Protein AF-A0A1I7WMT6-F1 (afdb_monomer_lite)

Organism: Heterorhabditis bacteriophora (NCBI:txid37862)

Secondary structure (DSSP, 8-state):
----------HHHHHHHHHHHHTHHHHTSTT----HHHHHH------S-EEEEEEETTEEEEEEE---SHHHHTTGGGTGGG-SEEEEEEEGGGGG-GGGGS-SSS-HHHHHHHHHHT-GGGTT-EEEEEEE-HHHHHHHTTT--GGGT-TT--SHHHHHHHHHHHHHHHS-SSEEEEE--GGG-TTHHHHHHHHHHHHHHHHHHHHHT-

Sequence (210 aa):
MFPTEHETSTPIHYRTLIGFVQHTDRILADGFVPNEVDILYSYTPTIGLDEHLVRLGKQLYGIQELPGHHIFRRRWKDFFRYTSVIVFLIDLCELCDGAFYTGHLKNKTTAIFEELVKNEHLKNVGFILFFNKKDAFDEQSRGFDFKQLASNVRSAEEALAFYRTSFTAISPKRSYHHVVSLLDAPNLGNIVTESLNRIFQYNAQIITSV

pLDDT: mean 84.13, std 15.4, range [28.28, 98.25]

Radius of gyration: 19.2 Å; chains: 1; bounding box: 41×46×57 Å

InterPro domains:
  IPR001019 Guanine nucleotide binding protein, alpha subunit [PF00503] (20-192)
  IPR001019 Guanine nucleotide binding protein, alpha subunit [PR00318] (32-54)
  IPR001019 Guanine nucleotide binding protein, alpha subunit [PR00318] (61-78)
  IPR001019 Guanine nucleotide binding protein, alpha subunit [PR00318] (127-136)
  IPR001019 Guanine nucleotide binding protein, alpha subunit [PS51882] (1-210)
  IPR001019 Guanine nucleotide binding protein, alpha subunit [PTHR10218] (20-201)
  IPR027417 P-loop containing nucleoside triphosphate hydrolase [G3DSA:3.40.50.300] (30-209)
  IPR027417 P-loop containing nucleoside triphosphate hydrolase [SSF52540] (41-199)

Structure (mmCIF, N/CA/C/O backbone):
data_AF-A0A1I7WMT6-F1
#
_entry.id   AF-A0A1I7WMT6-F1
#
loop_
_atom_site.group_PDB
_atom_site.id
_atom_site.type_symbol
_atom_site.label_atom_id
_atom_site.label_alt_id
_atom_site.label_comp_id
_atom_site.label_asym_id
_atom_site.label_entity_id
_atom_site.label_seq_id
_atom_site.pdbx_PDB_ins_code
_atom_site.Cartn_x
_atom_site.Cartn_y
_atom_site.Cartn_z
_atom_site.occupancy
_atom_site.B_iso_or_equiv
_atom_site.auth_seq_id
_atom_site.auth_comp_id
_atom_site.auth_asym_id
_atom_site.auth_atom_id
_atom_site.pdbx_PDB_model_num
ATOM 1 N N . MET A 1 1 ? -15.170 4.055 -28.790 1.00 31.55 1 MET A N 1
ATOM 2 C CA . MET A 1 1 ? -13.957 4.890 -28.867 1.00 31.55 1 MET A CA 1
ATOM 3 C C . MET A 1 1 ? -13.465 5.050 -27.441 1.00 31.55 1 MET A C 1
ATOM 5 O O . MET A 1 1 ? -14.084 5.778 -26.678 1.00 31.55 1 MET A O 1
ATOM 9 N N . PHE A 1 2 ? -12.499 4.231 -27.029 1.00 28.28 2 PHE A N 1
ATOM 10 C CA . PHE A 1 2 ? -11.929 4.322 -25.684 1.00 28.28 2 PHE A CA 1
ATOM 11 C C . PHE A 1 2 ? -11.024 5.558 -25.630 1.00 28.28 2 PHE A C 1
ATOM 13 O O . PHE A 1 2 ? -10.301 5.787 -26.603 1.00 28.28 2 PHE A O 1
ATOM 20 N N . PRO A 1 3 ? -11.068 6.376 -24.567 1.00 33.69 3 PRO A N 1
ATOM 21 C CA . PRO A 1 3 ? -10.118 7.459 -24.427 1.00 33.69 3 PRO A CA 1
ATOM 22 C C . PRO A 1 3 ? -8.752 6.850 -24.112 1.00 33.69 3 PRO A C 1
ATOM 24 O O . PRO A 1 3 ? -8.594 6.124 -23.134 1.00 33.69 3 PRO A O 1
ATOM 27 N N . THR A 1 4 ? -7.777 7.133 -24.968 1.00 35.03 4 THR A N 1
ATOM 28 C CA . THR A 1 4 ? -6.357 6.943 -24.686 1.00 35.03 4 THR A CA 1
ATOM 29 C C . THR A 1 4 ? -5.963 7.950 -23.612 1.00 35.03 4 THR A C 1
ATOM 31 O O . THR A 1 4 ? -5.647 9.100 -23.918 1.00 35.03 4 THR A O 1
ATOM 34 N N . GLU A 1 5 ? -6.031 7.545 -22.345 1.00 38.28 5 GLU A N 1
ATOM 35 C CA . GLU A 1 5 ? -5.236 8.210 -21.319 1.00 38.28 5 GLU A CA 1
ATOM 36 C C . GLU A 1 5 ? -3.770 7.971 -21.688 1.00 38.28 5 GLU A C 1
ATOM 38 O O . GLU A 1 5 ? -3.335 6.834 -21.869 1.00 38.28 5 GLU A O 1
ATOM 43 N N . HIS A 1 6 ? -3.021 9.055 -21.880 1.00 34.78 6 HIS A N 1
ATOM 44 C CA . HIS A 1 6 ? -1.569 8.998 -21.937 1.00 34.78 6 HIS A CA 1
ATOM 45 C C . HIS A 1 6 ? -1.073 8.529 -20.564 1.00 34.78 6 HIS A C 1
ATOM 47 O O . HIS A 1 6 ? -0.784 9.344 -19.691 1.00 34.78 6 HIS A O 1
ATOM 53 N N . GLU A 1 7 ? -1.005 7.213 -20.363 1.00 39.03 7 GLU A N 1
ATOM 54 C CA . GLU A 1 7 ? -0.194 6.611 -19.315 1.00 39.03 7 GLU A CA 1
ATOM 55 C C . GLU A 1 7 ? 1.259 6.952 -19.644 1.00 39.03 7 GLU A C 1
ATOM 57 O O . GLU A 1 7 ? 1.928 6.291 -20.435 1.00 39.03 7 GLU A O 1
ATOM 62 N N . THR A 1 8 ? 1.745 8.054 -19.078 1.00 36.81 8 THR A N 1
ATOM 63 C CA . THR A 1 8 ? 3.178 8.280 -18.931 1.00 36.81 8 THR A CA 1
ATOM 64 C C . THR A 1 8 ? 3.746 7.032 -18.271 1.00 36.81 8 THR A C 1
ATOM 66 O O . THR A 1 8 ? 3.349 6.712 -17.150 1.00 36.81 8 THR A O 1
ATOM 69 N N . SER A 1 9 ? 4.597 6.305 -18.999 1.00 37.88 9 SER A N 1
ATOM 70 C CA . SER A 1 9 ? 5.206 5.046 -18.582 1.00 37.88 9 SER A CA 1
ATOM 71 C C . SER A 1 9 ? 5.742 5.154 -17.159 1.00 37.88 9 SER A C 1
ATOM 73 O O . SER A 1 9 ? 6.825 5.688 -16.926 1.00 37.88 9 SER A O 1
ATOM 75 N N . THR A 1 10 ? 4.970 4.658 -16.196 1.00 42.75 10 THR A N 1
ATOM 76 C CA . THR A 1 10 ? 5.424 4.562 -14.815 1.00 42.75 10 THR A CA 1
ATOM 77 C C . THR A 1 10 ? 6.573 3.548 -14.762 1.00 42.75 10 THR A C 1
ATOM 79 O O . THR A 1 10 ? 6.533 2.541 -15.478 1.00 42.75 10 THR A O 1
ATOM 82 N N . PRO A 1 11 ? 7.595 3.743 -13.910 1.00 44.91 11 PRO A N 1
ATOM 83 C CA . PRO A 1 11 ? 8.766 2.854 -13.812 1.00 44.91 11 PRO A CA 1
ATOM 84 C C . PRO A 1 11 ? 8.445 1.358 -13.588 1.00 44.91 11 PRO A C 1
ATOM 86 O O . PRO A 1 11 ? 9.269 0.478 -13.826 1.00 44.91 11 PRO A O 1
ATOM 89 N N . ILE A 1 12 ? 7.220 1.052 -13.160 1.00 48.22 12 ILE A N 1
ATOM 90 C CA . ILE A 1 12 ? 6.681 -0.291 -12.906 1.00 48.22 12 ILE A CA 1
ATOM 91 C C . ILE A 1 12 ? 6.461 -1.071 -14.209 1.00 48.22 12 ILE A C 1
ATOM 93 O O . ILE A 1 12 ? 6.708 -2.279 -14.247 1.00 48.22 12 ILE A O 1
ATOM 97 N N . HIS A 1 13 ? 6.062 -0.385 -15.286 1.00 56.81 13 HIS A N 1
ATOM 98 C CA . HIS A 1 13 ? 6.005 -0.996 -16.612 1.00 56.81 13 HIS A CA 1
ATOM 99 C C . HIS A 1 13 ? 7.402 -1.416 -17.070 1.00 56.81 13 HIS A C 1
ATOM 101 O O . HIS A 1 13 ? 7.534 -2.444 -17.717 1.00 56.81 13 HIS A O 1
ATOM 107 N N . TYR A 1 14 ? 8.456 -0.692 -16.682 1.00 57.03 14 TYR A N 1
ATOM 108 C CA . TYR A 1 14 ? 9.812 -0.962 -17.154 1.00 57.03 14 TYR A CA 1
ATOM 109 C C . TYR A 1 14 ? 10.413 -2.257 -16.587 1.00 57.03 14 TYR A C 1
ATOM 111 O O . TYR A 1 14 ? 10.949 -3.051 -17.350 1.00 57.03 14 TYR A O 1
ATOM 119 N N . ARG A 1 15 ? 10.292 -2.530 -15.280 1.00 63.53 15 ARG A N 1
ATOM 120 C CA . ARG A 1 15 ? 10.807 -3.784 -14.682 1.00 63.53 15 ARG A CA 1
ATOM 121 C C . ARG A 1 15 ? 10.039 -5.019 -15.151 1.00 63.53 15 ARG A C 1
ATOM 123 O O . ARG A 1 15 ? 10.654 -6.028 -15.475 1.00 63.53 15 ARG A O 1
ATOM 130 N N . THR A 1 16 ? 8.717 -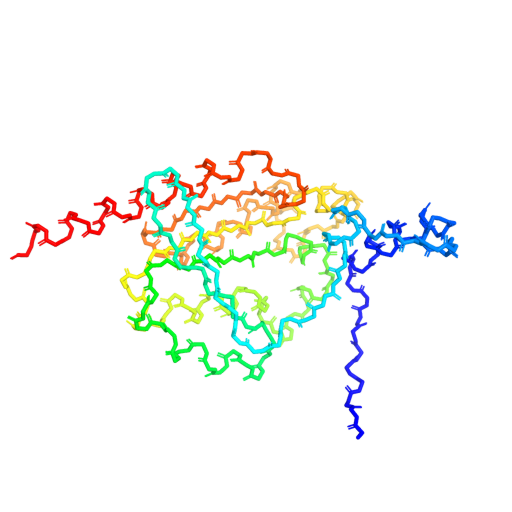4.909 -15.248 1.00 67.44 16 THR A N 1
ATOM 131 C CA . THR A 1 16 ? 7.855 -5.951 -15.823 1.00 67.44 16 THR A CA 1
ATOM 132 C C . THR A 1 16 ? 8.221 -6.219 -17.283 1.00 67.44 16 THR A C 1
ATOM 134 O O . THR A 1 16 ? 8.420 -7.363 -17.682 1.00 67.44 16 THR A O 1
ATOM 137 N N . LEU A 1 17 ? 8.394 -5.151 -18.069 1.00 70.81 17 LEU A N 1
ATOM 138 C CA . LEU A 1 17 ? 8.813 -5.232 -19.465 1.00 70.81 17 LEU A CA 1
ATOM 139 C C . LEU A 1 17 ? 10.203 -5.860 -19.598 1.00 70.81 17 LEU A C 1
ATOM 141 O O . LEU A 1 17 ? 10.365 -6.752 -20.419 1.00 70.81 17 LEU A O 1
ATOM 145 N N . ILE A 1 18 ? 11.187 -5.457 -18.786 1.00 72.19 18 ILE A N 1
ATOM 146 C CA . ILE A 1 18 ? 12.517 -6.085 -18.773 1.00 72.19 18 ILE A CA 1
ATOM 147 C C . ILE A 1 18 ? 12.399 -7.570 -18.440 1.00 72.19 18 ILE A C 1
ATOM 149 O O . ILE A 1 18 ? 13.007 -8.383 -19.132 1.00 72.19 18 ILE A O 1
ATOM 153 N N . GLY A 1 19 ? 11.614 -7.921 -17.417 1.00 72.25 19 GLY A N 1
ATOM 154 C CA . GLY A 1 19 ? 11.381 -9.307 -17.022 1.00 72.25 19 GLY A CA 1
ATOM 155 C C . GLY A 1 19 ? 10.865 -10.141 -18.191 1.00 72.25 19 GLY A C 1
ATOM 156 O O . GLY A 1 19 ? 11.449 -11.175 -18.506 1.00 72.25 19 GLY A O 1
ATOM 157 N N . PHE A 1 20 ? 9.849 -9.662 -18.909 1.00 81.56 20 PHE A N 1
ATOM 158 C CA . PHE A 1 20 ? 9.344 -10.357 -20.093 1.00 81.56 20 PHE A CA 1
ATOM 159 C C . PHE A 1 20 ? 10.352 -10.373 -21.251 1.00 81.56 20 PHE A C 1
ATOM 161 O O . PHE A 1 20 ? 10.571 -11.427 -21.844 1.00 81.56 20 PHE A O 1
ATOM 168 N N . VAL A 1 21 ? 11.029 -9.255 -21.534 1.00 83.69 21 VAL A N 1
ATOM 169 C CA . VAL A 1 21 ? 12.022 -9.154 -22.619 1.00 83.69 21 VAL A CA 1
ATOM 170 C C . VAL A 1 21 ? 13.187 -10.125 -22.405 1.00 83.69 21 VAL A C 1
ATOM 172 O O . VAL A 1 21 ? 13.604 -10.797 -23.347 1.00 83.69 21 VAL A O 1
ATOM 175 N N . GLN A 1 22 ? 13.680 -10.266 -21.173 1.00 85.19 22 GLN A N 1
ATOM 176 C CA . GLN A 1 22 ? 14.761 -11.199 -20.834 1.00 85.19 22 GLN A CA 1
ATOM 177 C C . GLN A 1 22 ? 14.371 -12.673 -21.005 1.00 85.19 22 GLN A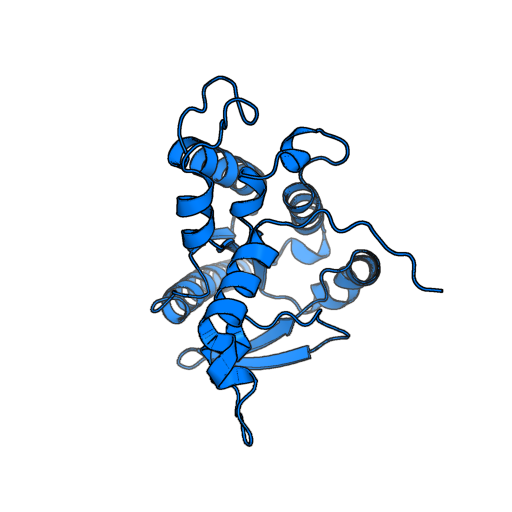 C 1
ATOM 179 O O . GLN A 1 22 ? 15.248 -13.514 -21.176 1.00 85.19 22 GLN A O 1
ATOM 184 N N . HIS A 1 23 ? 13.074 -12.989 -20.984 1.00 86.12 23 HIS A N 1
ATOM 185 C CA . HIS A 1 23 ? 12.559 -14.355 -21.096 1.00 86.12 23 HIS A CA 1
ATOM 186 C C . HIS A 1 23 ? 11.776 -14.582 -22.398 1.00 86.12 23 HIS A C 1
ATOM 188 O O . HIS A 1 23 ? 11.019 -15.550 -22.492 1.00 86.12 23 HIS A O 1
ATOM 194 N N . THR A 1 24 ? 11.973 -13.718 -23.404 1.00 88.94 24 THR A N 1
ATOM 195 C CA . THR A 1 24 ? 11.240 -13.739 -24.682 1.00 88.94 24 THR A CA 1
ATOM 196 C C . THR A 1 24 ? 11.292 -15.110 -25.352 1.00 88.94 24 THR A C 1
ATOM 198 O O . THR A 1 24 ? 10.248 -15.636 -25.727 1.00 88.94 24 THR A O 1
ATOM 201 N N . ASP A 1 25 ? 12.469 -15.735 -25.429 1.00 91.44 25 ASP A N 1
ATOM 202 C CA . ASP A 1 25 ? 12.635 -17.041 -26.084 1.00 91.44 25 ASP A CA 1
ATOM 203 C C . ASP A 1 25 ? 11.777 -18.134 -25.438 1.00 91.44 25 ASP A C 1
ATOM 205 O O . ASP A 1 25 ? 11.201 -18.971 -26.127 1.00 91.44 25 ASP A O 1
ATOM 209 N N . ARG A 1 26 ? 11.645 -18.106 -24.105 1.00 93.75 26 ARG A N 1
ATOM 210 C CA . ARG A 1 26 ? 10.791 -19.047 -23.373 1.00 93.75 26 ARG A CA 1
ATOM 211 C C . ARG A 1 26 ? 9.312 -18.748 -23.607 1.00 93.75 26 ARG A C 1
ATOM 213 O O . ARG A 1 26 ? 8.541 -19.681 -23.782 1.00 93.75 26 ARG A O 1
ATOM 220 N N . ILE A 1 27 ? 8.925 -17.472 -23.591 1.00 90.25 27 ILE A N 1
ATOM 221 C CA . ILE A 1 27 ? 7.529 -17.027 -23.740 1.00 90.25 27 ILE A CA 1
ATOM 222 C C . ILE A 1 27 ? 6.999 -17.297 -25.155 1.00 90.25 27 ILE A C 1
ATOM 224 O O . ILE A 1 27 ? 5.823 -17.606 -25.317 1.00 90.25 27 ILE A O 1
ATOM 228 N N . LEU A 1 28 ? 7.860 -17.198 -26.172 1.00 93.62 28 LEU A N 1
ATOM 229 C CA . LEU A 1 28 ? 7.509 -17.444 -27.574 1.00 93.62 28 LEU A CA 1
ATOM 230 C C . LEU A 1 28 ? 7.621 -18.917 -27.995 1.00 93.62 28 LEU A C 1
ATOM 232 O O . LEU A 1 28 ? 7.285 -19.240 -29.133 1.00 93.62 28 LEU A O 1
ATOM 236 N N . ALA A 1 29 ? 8.107 -19.804 -27.124 1.00 95.06 29 ALA A N 1
ATOM 237 C CA . ALA A 1 29 ? 8.262 -21.216 -27.449 1.00 95.06 29 ALA A CA 1
ATOM 238 C C . ALA A 1 29 ? 6.904 -21.919 -27.620 1.00 95.06 29 ALA A C 1
ATOM 240 O O . ALA A 1 29 ? 5.961 -21.693 -26.854 1.00 95.06 29 ALA A O 1
ATOM 241 N N . ASP A 1 30 ? 6.827 -22.839 -28.585 1.00 95.75 30 ASP A N 1
ATOM 242 C CA . ASP A 1 30 ? 5.662 -23.708 -28.751 1.00 95.75 30 ASP A CA 1
ATOM 243 C C . ASP A 1 30 ? 5.409 -24.511 -27.466 1.00 95.75 30 ASP A C 1
ATOM 245 O O . ASP A 1 30 ? 6.302 -25.169 -26.929 1.00 95.75 30 ASP A O 1
ATOM 249 N N . GLY A 1 31 ? 4.171 -24.463 -26.968 1.00 94.06 31 GLY A N 1
ATOM 250 C CA . GLY A 1 31 ? 3.786 -25.146 -25.729 1.00 94.06 31 GLY A CA 1
ATOM 251 C C . GLY A 1 31 ? 4.174 -24.412 -24.441 1.00 94.06 31 GLY A C 1
ATOM 252 O O . GLY A 1 31 ? 4.184 -25.037 -23.381 1.00 94.06 31 GLY A O 1
ATOM 253 N N . PHE A 1 32 ? 4.482 -23.112 -24.505 1.00 93.00 32 PHE A N 1
ATOM 254 C CA . PHE A 1 32 ? 4.727 -22.283 -23.326 1.00 93.00 32 PHE A CA 1
ATOM 255 C C . PHE A 1 32 ? 3.610 -22.391 -22.273 1.00 93.00 32 PHE A C 1
ATOM 257 O O . PHE A 1 32 ? 2.424 -22.236 -22.570 1.00 93.00 32 PHE A O 1
ATOM 264 N N . VAL A 1 33 ? 4.016 -22.594 -21.016 1.00 93.75 33 VAL A N 1
ATOM 265 C CA . VAL A 1 33 ? 3.151 -22.540 -19.833 1.00 93.75 33 VAL A CA 1
ATOM 266 C C . VAL A 1 33 ? 3.739 -21.510 -18.857 1.00 93.75 33 VAL A C 1
ATOM 268 O O . VAL A 1 33 ? 4.908 -21.659 -18.479 1.00 93.75 33 VAL A O 1
ATOM 271 N N . PRO A 1 34 ? 2.972 -20.481 -18.442 1.00 91.31 34 PRO A N 1
ATOM 272 C CA . PRO A 1 34 ? 3.435 -19.493 -17.470 1.00 91.31 34 PRO A CA 1
ATOM 273 C C . PRO A 1 34 ? 3.824 -20.141 -16.140 1.00 91.31 34 PRO A C 1
ATOM 275 O O . PRO A 1 34 ? 3.111 -21.008 -15.630 1.00 91.31 34 PRO A O 1
ATOM 278 N N . ASN A 1 35 ? 4.939 -19.699 -15.561 1.00 88.75 35 ASN A N 1
ATOM 279 C CA . ASN A 1 35 ? 5.308 -20.050 -14.191 1.00 88.75 35 ASN A CA 1
ATOM 280 C C . ASN A 1 35 ? 4.771 -19.003 -13.193 1.00 88.75 35 ASN A C 1
ATOM 282 O O . ASN A 1 35 ? 4.185 -17.993 -13.581 1.00 88.75 35 ASN A O 1
ATOM 286 N N . GLU A 1 36 ? 4.977 -19.225 -11.892 1.00 84.69 36 GLU A N 1
ATOM 287 C CA . GLU A 1 36 ? 4.516 -18.294 -10.849 1.00 84.69 36 GLU A CA 1
ATOM 288 C C . GLU A 1 36 ? 5.088 -16.881 -11.020 1.00 84.69 36 GLU A C 1
ATOM 290 O O . GLU A 1 36 ? 4.381 -15.898 -10.822 1.00 84.69 36 GLU A O 1
ATOM 295 N N . VAL A 1 37 ? 6.347 -16.771 -11.443 1.00 81.25 37 VAL A N 1
ATOM 296 C CA . VAL A 1 37 ? 7.023 -15.487 -11.664 1.00 81.25 37 VAL A CA 1
ATOM 297 C C . VAL A 1 37 ? 6.374 -14.718 -12.821 1.00 81.25 37 VAL A C 1
ATOM 299 O O . VAL A 1 37 ? 6.147 -13.518 -12.701 1.00 81.25 37 VAL A O 1
ATOM 302 N N . ASP A 1 38 ? 5.999 -15.402 -13.904 1.00 85.44 38 ASP A N 1
ATOM 303 C CA . ASP A 1 38 ? 5.270 -14.803 -15.029 1.00 85.44 38 ASP A CA 1
ATOM 304 C C . ASP A 1 38 ? 3.913 -14.260 -14.596 1.00 85.44 38 ASP A C 1
ATOM 306 O O . ASP A 1 38 ? 3.530 -13.159 -14.988 1.00 85.44 38 ASP A O 1
ATOM 310 N N . ILE A 1 39 ? 3.198 -15.024 -13.767 1.00 84.94 39 ILE A N 1
ATOM 311 C CA . ILE A 1 39 ? 1.899 -14.621 -13.225 1.00 84.94 39 ILE A CA 1
ATOM 312 C C . ILE A 1 39 ? 2.072 -13.386 -12.335 1.00 84.94 39 ILE A C 1
ATOM 314 O O . ILE A 1 39 ? 1.330 -12.419 -12.493 1.00 84.94 39 ILE A O 1
ATOM 318 N N . LEU A 1 40 ? 3.076 -13.380 -11.454 1.00 80.38 40 LEU A N 1
ATOM 319 C CA . LEU A 1 40 ? 3.363 -12.261 -10.552 1.00 80.38 40 LEU A CA 1
ATOM 320 C C . LEU A 1 40 ? 3.788 -10.980 -11.285 1.00 80.38 40 LEU A C 1
ATOM 322 O O . LEU A 1 40 ? 3.483 -9.884 -10.814 1.00 80.38 40 LEU A O 1
ATOM 326 N N . TYR A 1 41 ? 4.482 -11.099 -12.421 1.00 77.94 41 TYR A N 1
ATOM 327 C CA . TYR A 1 41 ? 4.823 -9.955 -13.270 1.00 77.94 41 TYR A CA 1
ATOM 328 C C . TYR A 1 41 ? 3.696 -9.555 -14.224 1.00 77.94 41 TYR A C 1
ATOM 330 O O . TYR A 1 41 ? 3.684 -8.426 -14.712 1.00 77.94 41 TYR A O 1
ATOM 338 N N . SER A 1 42 ? 2.734 -10.435 -14.501 1.00 80.19 42 SER A N 1
ATOM 339 C CA . SER A 1 42 ? 1.599 -10.086 -15.348 1.00 80.19 42 SER A CA 1
ATOM 340 C C . SER A 1 42 ? 0.714 -9.037 -14.667 1.00 80.19 42 SER A C 1
ATOM 342 O O . SER A 1 42 ? 0.376 -9.139 -13.489 1.00 80.19 42 SER A O 1
ATOM 344 N N . TYR A 1 43 ? 0.324 -8.007 -15.418 1.00 78.88 43 TYR A N 1
ATOM 345 C CA . TYR A 1 43 ? -0.634 -7.012 -14.951 1.00 78.88 43 TYR A CA 1
ATOM 346 C C . TYR A 1 43 ? -1.953 -7.194 -15.689 1.00 78.88 43 TYR A C 1
ATOM 348 O O . TYR A 1 43 ? -2.024 -7.034 -16.905 1.00 78.88 43 TYR A O 1
ATOM 356 N N . THR A 1 44 ? -3.007 -7.494 -14.936 1.00 79.31 44 THR A N 1
ATOM 357 C CA . THR A 1 44 ? -4.385 -7.416 -15.418 1.00 79.31 44 THR A CA 1
ATOM 358 C C . THR A 1 44 ? -5.162 -6.532 -14.449 1.00 79.31 44 THR A C 1
ATOM 360 O O . THR A 1 44 ? -5.190 -6.841 -13.258 1.00 79.31 44 THR A O 1
ATOM 363 N N . PRO A 1 45 ? -5.780 -5.426 -14.905 1.00 77.62 45 PRO A N 1
ATOM 364 C CA . PRO A 1 45 ? -6.635 -4.627 -14.042 1.00 77.62 45 PRO A CA 1
ATOM 365 C C . PRO A 1 45 ? -7.771 -5.478 -13.471 1.00 77.62 45 PRO A C 1
ATOM 367 O O . PRO A 1 45 ? -8.493 -6.134 -14.221 1.00 77.62 45 PRO A O 1
ATOM 370 N N . THR A 1 46 ? -7.969 -5.421 -12.157 1.00 79.06 46 THR A N 1
ATOM 371 C CA . THR A 1 46 ? -9.092 -6.085 -11.490 1.00 79.06 46 THR A CA 1
ATOM 372 C C . THR A 1 46 ? -10.410 -5.510 -12.006 1.00 79.06 46 THR A C 1
ATOM 374 O O . THR A 1 46 ? -10.654 -4.301 -11.923 1.00 79.06 46 THR A O 1
ATOM 377 N N . ILE A 1 47 ? -11.269 -6.373 -12.549 1.00 77.00 47 ILE A N 1
ATOM 378 C CA . ILE A 1 47 ? -12.606 -6.023 -13.034 1.00 77.00 47 ILE A CA 1
ATOM 379 C C . ILE A 1 47 ? -13.624 -6.790 -12.196 1.00 77.00 47 ILE A C 1
ATOM 381 O O . ILE A 1 47 ? -13.617 -8.015 -12.168 1.00 77.00 47 ILE A O 1
ATOM 385 N N . GLY A 1 48 ? -14.543 -6.065 -11.559 1.00 71.81 48 GLY A N 1
ATOM 386 C CA . GLY A 1 48 ? -15.567 -6.666 -10.705 1.00 71.81 48 GLY A CA 1
ATOM 387 C C . GLY A 1 48 ? -15.134 -6.788 -9.246 1.00 71.81 48 GLY A C 1
ATOM 388 O O . GLY A 1 48 ? -14.260 -6.061 -8.786 1.00 71.81 48 GLY A O 1
ATOM 389 N N . LEU A 1 49 ? -15.829 -7.645 -8.505 1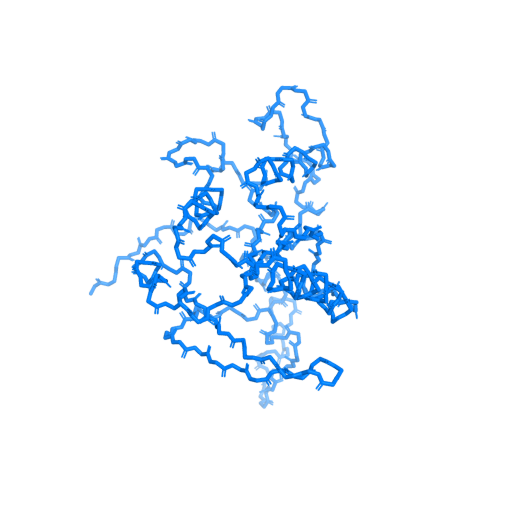.00 73.88 49 LEU A N 1
ATOM 390 C CA . LEU A 1 49 ? -15.519 -7.961 -7.115 1.00 73.88 49 LEU A CA 1
ATOM 391 C C . LEU A 1 49 ? -15.082 -9.413 -7.090 1.00 73.88 49 LEU A C 1
ATOM 393 O O . LEU A 1 49 ? -15.831 -10.260 -7.579 1.00 73.88 49 LEU A O 1
ATOM 397 N N . ASP A 1 50 ? -13.913 -9.671 -6.523 1.00 79.50 50 ASP A N 1
ATOM 398 C CA . ASP A 1 50 ? -13.447 -11.027 -6.267 1.00 79.50 50 ASP A CA 1
ATOM 399 C C . ASP A 1 50 ? -13.304 -11.234 -4.758 1.00 79.50 50 ASP A C 1
ATOM 401 O O . ASP A 1 50 ? -12.902 -10.319 -4.024 1.00 79.50 50 ASP A O 1
ATOM 405 N N . GLU A 1 51 ? -13.700 -12.417 -4.294 1.00 86.62 51 GLU A N 1
ATOM 406 C CA . GLU A 1 51 ? -13.623 -12.811 -2.892 1.00 86.62 51 GLU A CA 1
ATOM 407 C C . GLU A 1 51 ? -12.879 -14.138 -2.770 1.00 86.62 51 GLU A C 1
ATOM 409 O O . GLU A 1 51 ? -13.226 -15.147 -3.386 1.00 86.62 51 GLU A O 1
ATOM 414 N N . HIS A 1 52 ? -11.874 -14.150 -1.902 1.00 90.19 52 HIS A N 1
ATOM 415 C CA . HIS A 1 52 ? -11.074 -15.326 -1.612 1.00 90.19 52 HIS A CA 1
ATOM 416 C C . HIS A 1 52 ? -11.138 -15.667 -0.131 1.00 90.19 52 HIS A C 1
ATOM 418 O O . HIS A 1 52 ? -11.004 -14.804 0.736 1.00 90.19 52 HIS A O 1
ATOM 424 N N . LEU A 1 53 ? -11.272 -16.955 0.174 1.00 91.75 53 LEU A N 1
ATOM 425 C CA . LEU A 1 53 ? -11.154 -17.454 1.538 1.00 91.75 53 LEU A CA 1
ATOM 426 C C . LEU A 1 53 ? -9.720 -17.910 1.790 1.00 91.75 53 LEU A C 1
ATOM 428 O O . LEU A 1 53 ? -9.244 -18.865 1.180 1.00 91.75 53 LEU A O 1
ATOM 432 N N . VAL A 1 54 ? -9.043 -17.254 2.729 1.00 89.06 54 VAL A N 1
ATOM 433 C CA . VAL A 1 54 ? -7.667 -17.577 3.114 1.00 89.06 54 VAL A CA 1
ATOM 434 C C . VAL A 1 54 ? -7.627 -18.028 4.564 1.00 89.06 54 VAL A C 1
ATOM 436 O O . VAL A 1 54 ? -8.174 -17.389 5.464 1.00 89.06 54 VAL A O 1
ATOM 439 N N . ARG A 1 55 ? -6.959 -19.156 4.810 1.00 86.75 55 ARG A N 1
ATOM 440 C CA . ARG A 1 55 ? -6.726 -19.679 6.156 1.00 86.75 55 ARG A CA 1
ATOM 441 C C . ARG A 1 55 ? -5.349 -19.244 6.644 1.00 86.75 55 ARG A C 1
ATOM 443 O O . ARG A 1 55 ? -4.347 -19.643 6.061 1.00 86.75 55 ARG A O 1
ATOM 450 N N . LEU A 1 56 ? -5.300 -18.490 7.743 1.00 84.06 56 LEU A N 1
ATOM 451 C CA . LEU A 1 56 ? -4.054 -18.159 8.440 1.00 84.06 56 LEU A CA 1
ATOM 452 C C . LEU A 1 56 ? -4.092 -18.802 9.831 1.00 84.06 56 LEU A C 1
ATOM 454 O O . LEU A 1 56 ? -4.870 -18.416 10.708 1.00 84.06 56 LEU A O 1
ATOM 458 N N . GLY A 1 57 ? -3.293 -19.855 10.015 1.00 82.19 57 GLY A N 1
ATOM 459 C CA . GLY A 1 57 ? -3.349 -20.694 11.211 1.00 82.19 57 GLY A CA 1
ATOM 460 C C . GLY A 1 57 ? -4.725 -21.350 11.384 1.00 82.19 57 GLY A C 1
ATOM 461 O O . GLY A 1 57 ? -5.194 -22.085 10.515 1.00 82.19 57 GLY A O 1
ATOM 462 N N . LYS A 1 58 ? -5.384 -21.098 12.522 1.00 83.25 58 LYS A N 1
ATOM 463 C CA . LYS A 1 58 ? -6.722 -21.647 12.823 1.00 83.25 58 LYS A CA 1
ATOM 464 C C . LYS A 1 58 ? -7.871 -20.773 12.312 1.00 83.25 58 LYS A C 1
ATOM 466 O O . LYS A 1 58 ? -9.001 -21.252 12.257 1.00 83.25 58 LYS A O 1
ATOM 471 N N . GLN A 1 59 ? -7.592 -19.529 11.928 1.00 84.31 59 GLN A N 1
ATOM 472 C CA . GLN A 1 59 ? -8.609 -18.554 11.558 1.00 84.31 59 GLN A CA 1
ATOM 473 C C . GLN A 1 59 ? -8.830 -18.537 10.039 1.00 84.31 59 GLN A C 1
ATOM 475 O O . GLN A 1 59 ? -7.893 -18.719 9.259 1.00 84.31 59 GLN A O 1
ATOM 480 N N . LEU A 1 60 ? -10.084 -18.343 9.626 1.00 89.44 60 LEU A N 1
ATOM 481 C CA . LEU A 1 60 ? -10.480 -18.169 8.229 1.00 89.44 60 LEU A CA 1
ATOM 482 C C . LEU A 1 60 ? -10.811 -16.694 7.981 1.00 89.44 60 LEU A C 1
ATOM 484 O O . LEU A 1 60 ? -11.542 -16.093 8.770 1.00 89.44 60 LEU A O 1
ATOM 488 N N . TYR A 1 61 ? -10.281 -16.139 6.896 1.00 89.75 61 TYR A N 1
ATOM 489 C CA . TYR A 1 61 ? -10.461 -14.750 6.490 1.00 89.75 61 TYR A CA 1
ATOM 490 C C . TYR A 1 61 ? -11.071 -14.692 5.092 1.00 89.75 61 TYR A C 1
ATOM 492 O O . TYR A 1 61 ? -10.581 -15.364 4.188 1.00 89.75 61 TYR A O 1
ATOM 500 N N . GLY A 1 62 ? -12.114 -13.880 4.923 1.00 92.19 62 GLY A N 1
ATOM 501 C CA . GLY A 1 62 ? -12.574 -13.441 3.607 1.00 92.19 62 GLY A CA 1
ATOM 502 C C . GLY A 1 62 ? -11.761 -12.229 3.171 1.00 92.19 62 GLY A C 1
ATOM 503 O O . GLY A 1 62 ? -11.718 -11.223 3.881 1.00 92.19 62 GLY A O 1
ATOM 504 N N . ILE A 1 63 ? -11.071 -12.351 2.043 1.00 91.88 63 ILE A N 1
ATOM 505 C CA . ILE A 1 63 ? -10.337 -11.271 1.394 1.00 91.88 63 ILE A CA 1
ATOM 506 C C . ILE A 1 63 ? -11.171 -10.822 0.211 1.00 91.88 63 ILE A C 1
ATOM 508 O O . ILE A 1 63 ? -11.435 -11.614 -0.686 1.00 91.88 63 ILE A O 1
ATOM 512 N N . GLN A 1 64 ? -11.551 -9.551 0.211 1.00 90.94 64 GLN A N 1
ATOM 513 C CA . GLN A 1 64 ? -12.267 -8.946 -0.896 1.00 90.94 64 GLN A CA 1
ATOM 514 C C . GLN A 1 64 ? -11.362 -7.928 -1.584 1.00 90.94 64 GLN A C 1
ATOM 516 O O . GLN A 1 64 ? -10.942 -6.947 -0.963 1.00 90.94 64 GLN A O 1
ATOM 521 N N . GLU A 1 65 ? -11.071 -8.152 -2.863 1.00 88.94 65 GLU A N 1
ATOM 522 C CA . GLU A 1 65 ? -10.298 -7.209 -3.665 1.00 88.94 65 GLU A CA 1
ATOM 523 C C . GLU A 1 65 ? -11.228 -6.161 -4.289 1.00 88.94 65 GLU A C 1
ATOM 525 O O . GLU A 1 65 ? -12.252 -6.484 -4.895 1.00 88.94 65 GLU A O 1
ATOM 530 N N . LEU A 1 66 ? -10.887 -4.880 -4.119 1.00 87.75 66 LEU A N 1
ATOM 531 C CA . LEU A 1 66 ? -11.667 -3.769 -4.660 1.00 87.75 66 LEU A CA 1
ATOM 532 C C . LEU A 1 66 ? -10.928 -3.112 -5.836 1.00 87.75 66 LEU A C 1
ATOM 534 O O . LEU A 1 66 ? -9.771 -2.720 -5.676 1.00 87.75 66 LEU A O 1
ATOM 538 N N . PRO A 1 67 ? -11.590 -2.884 -6.988 1.00 85.56 67 PRO A N 1
ATOM 539 C CA . PRO A 1 67 ? -10.946 -2.257 -8.132 1.00 85.56 67 PRO A CA 1
ATOM 540 C C . PRO A 1 67 ? -10.454 -0.842 -7.813 1.00 85.56 67 PRO A C 1
ATOM 542 O O . PRO A 1 67 ? -11.190 -0.007 -7.274 1.00 85.56 67 PRO A O 1
ATOM 545 N N . GLY A 1 68 ? -9.211 -0.556 -8.206 1.00 81.12 68 GLY A N 1
ATOM 546 C CA . GLY A 1 68 ? -8.541 0.719 -7.940 1.00 81.12 68 GLY A CA 1
ATOM 547 C C . GLY A 1 68 ? -8.884 1.848 -8.917 1.00 81.12 68 GLY A C 1
ATOM 548 O O . GLY A 1 68 ? -8.566 3.008 -8.641 1.00 81.12 68 GLY A O 1
ATOM 549 N N . HIS A 1 69 ? -9.533 1.558 -10.049 1.00 82.75 69 HIS A N 1
ATOM 550 C CA . HIS A 1 69 ? -9.870 2.574 -11.049 1.00 82.75 69 HIS A CA 1
ATOM 551 C C . HIS A 1 69 ? -10.907 3.578 -10.509 1.00 82.75 69 HIS A C 1
ATOM 553 O O . HIS A 1 69 ? -11.846 3.220 -9.797 1.00 82.75 69 HIS A O 1
ATOM 559 N N . HIS A 1 70 ? -10.744 4.863 -10.842 1.00 80.19 70 HIS A N 1
ATOM 560 C CA . HIS A 1 70 ? -11.428 5.972 -10.162 1.00 80.19 70 HIS A CA 1
ATOM 561 C C . HIS A 1 70 ? -12.965 5.903 -10.222 1.00 80.19 70 HIS A C 1
ATOM 563 O O . HIS A 1 70 ? -13.635 6.317 -9.277 1.00 80.19 70 HIS A O 1
ATOM 569 N N . ILE A 1 71 ? -13.526 5.340 -11.296 1.00 81.88 71 ILE A N 1
ATOM 570 C CA . ILE A 1 71 ? -14.973 5.107 -11.437 1.00 81.88 71 ILE A CA 1
ATOM 571 C C . ILE A 1 71 ? -15.469 4.093 -10.398 1.00 81.88 71 ILE A C 1
ATOM 573 O O . ILE A 1 71 ? -16.495 4.320 -9.758 1.00 81.88 71 ILE A O 1
ATOM 577 N N . PHE A 1 72 ? -14.729 3.002 -10.195 1.00 83.12 72 PHE A N 1
ATOM 578 C CA . PHE A 1 72 ? -15.112 1.935 -9.272 1.00 83.12 72 PHE A CA 1
ATOM 579 C C . PHE A 1 72 ? -14.903 2.325 -7.809 1.00 83.12 72 PHE A C 1
ATOM 581 O O . PHE A 1 72 ? -15.694 1.914 -6.961 1.00 83.12 72 PHE A O 1
ATOM 588 N N . ARG A 1 73 ? -13.930 3.200 -7.512 1.00 88.00 73 ARG A N 1
ATOM 589 C CA . ARG A 1 73 ? -13.716 3.717 -6.147 1.00 88.00 73 ARG A CA 1
ATOM 590 C C . ARG A 1 73 ? -14.958 4.373 -5.545 1.00 88.00 73 ARG A C 1
ATOM 592 O O . ARG A 1 73 ? -15.200 4.244 -4.350 1.00 88.00 73 ARG A O 1
ATOM 599 N N . ARG A 1 74 ? -15.820 4.984 -6.369 1.00 84.88 74 ARG A N 1
ATOM 600 C CA . ARG A 1 74 ? -17.104 5.568 -5.923 1.00 84.88 74 ARG A CA 1
ATOM 601 C C . ARG A 1 74 ? -18.039 4.552 -5.252 1.00 84.88 74 ARG A C 1
ATOM 603 O O . ARG A 1 74 ? -18.944 4.954 -4.521 1.00 84.88 74 ARG A O 1
ATOM 610 N N . ARG A 1 75 ? -17.828 3.257 -5.504 1.00 87.88 75 ARG A N 1
ATOM 611 C CA . ARG A 1 75 ? -18.600 2.143 -4.942 1.00 87.88 75 ARG A CA 1
ATOM 612 C C . ARG A 1 75 ? -17.941 1.473 -3.741 1.00 87.88 75 ARG A C 1
ATOM 614 O O . ARG A 1 75 ? -18.564 0.614 -3.137 1.00 87.88 75 ARG A O 1
ATOM 621 N N . TRP A 1 76 ? -16.725 1.859 -3.347 1.00 90.62 76 TRP A N 1
ATOM 622 C CA . TRP A 1 76 ? -16.040 1.243 -2.201 1.00 90.62 76 TRP A CA 1
ATOM 623 C C . TRP A 1 76 ? -16.872 1.288 -0.915 1.00 90.62 76 TRP A C 1
ATOM 625 O O . TRP A 1 76 ? -16.911 0.316 -0.165 1.00 90.62 76 TRP A O 1
ATOM 635 N N . LYS A 1 77 ? -17.613 2.384 -0.709 1.00 89.00 77 LYS A N 1
ATOM 636 C CA . LYS A 1 77 ? -18.516 2.556 0.436 1.00 89.00 77 LYS A CA 1
ATOM 637 C C . LYS A 1 77 ? -19.568 1.451 0.579 1.00 89.00 77 LYS A C 1
ATOM 639 O O . LYS A 1 77 ? -20.016 1.209 1.696 1.00 89.00 77 LYS A O 1
ATOM 644 N N . ASP A 1 78 ? -19.933 0.781 -0.515 1.00 88.38 78 ASP A N 1
ATOM 645 C CA . ASP A 1 78 ? -20.916 -0.305 -0.516 1.00 88.38 78 ASP A CA 1
ATOM 646 C C . ASP A 1 78 ? -20.403 -1.523 0.287 1.00 88.38 78 ASP A C 1
ATOM 648 O O . ASP A 1 78 ? -21.199 -2.336 0.750 1.00 88.38 78 ASP A O 1
ATOM 652 N N . PHE A 1 79 ? -19.084 -1.624 0.511 1.00 87.75 79 PHE A N 1
ATOM 653 C CA . PHE A 1 79 ? -18.432 -2.764 1.169 1.00 87.75 79 PHE A CA 1
ATOM 654 C C . PHE A 1 79 ? -18.023 -2.498 2.622 1.00 87.75 79 PHE A C 1
ATOM 656 O O . PHE A 1 79 ? -17.853 -3.439 3.396 1.00 87.75 79 PHE A O 1
ATOM 663 N N . PHE A 1 80 ? -17.922 -1.230 3.034 1.00 89.81 80 PHE A N 1
ATOM 664 C CA . PHE A 1 80 ? -17.336 -0.849 4.327 1.00 89.81 80 PHE A CA 1
ATOM 665 C C . PHE A 1 80 ? -18.067 -1.427 5.542 1.00 89.81 80 PHE A C 1
ATOM 667 O O . PHE A 1 80 ? -17.434 -1.716 6.553 1.00 89.81 80 PHE A O 1
ATOM 674 N N . ARG A 1 81 ? -19.386 -1.652 5.450 1.00 84.06 81 ARG A N 1
ATOM 675 C CA . ARG A 1 81 ? -20.188 -2.205 6.557 1.00 84.06 81 ARG A CA 1
ATOM 676 C C . ARG A 1 81 ? -19.730 -3.600 7.000 1.00 84.06 81 ARG A C 1
ATOM 678 O O . ARG A 1 81 ? -19.951 -3.962 8.153 1.00 84.06 81 ARG A O 1
ATOM 685 N N . TYR A 1 82 ? -19.122 -4.368 6.100 1.00 82.62 82 TYR A N 1
ATOM 686 C CA . TYR A 1 82 ? -18.674 -5.739 6.357 1.00 82.62 82 TYR A CA 1
ATOM 687 C C . TYR A 1 82 ? -17.151 -5.839 6.502 1.00 82.62 82 TYR A C 1
ATOM 689 O O . TYR A 1 82 ? -16.609 -6.918 6.729 1.00 82.62 82 TYR A O 1
ATOM 697 N N . THR A 1 83 ? -16.443 -4.714 6.394 1.00 91.75 83 THR A N 1
ATOM 698 C CA . THR A 1 83 ? -14.987 -4.681 6.465 1.00 91.75 83 THR A CA 1
ATOM 699 C C . THR A 1 83 ? -14.528 -4.661 7.919 1.00 91.75 83 THR A C 1
ATOM 701 O O . THR A 1 83 ? -14.910 -3.789 8.689 1.00 91.75 83 THR A O 1
ATOM 704 N N . SER A 1 84 ? -13.674 -5.613 8.299 1.00 92.62 84 SER A N 1
ATOM 705 C CA . SER A 1 84 ? -13.008 -5.604 9.613 1.00 92.62 84 SER A CA 1
ATOM 706 C C . SER A 1 84 ? -11.625 -4.955 9.561 1.00 92.62 84 SER A C 1
ATOM 708 O O . SER A 1 84 ? -11.202 -4.295 10.514 1.00 92.62 84 SER A O 1
ATOM 710 N N . VAL A 1 85 ? -10.919 -5.145 8.444 1.00 95.12 85 VAL A N 1
ATOM 711 C CA . VAL A 1 85 ? -9.561 -4.649 8.213 1.00 95.12 85 VAL A CA 1
ATOM 712 C C . VAL A 1 85 ? -9.439 -4.178 6.769 1.00 95.12 85 VAL A C 1
ATOM 714 O O . VAL A 1 85 ? -9.888 -4.876 5.864 1.00 95.12 85 VAL A O 1
ATOM 717 N N . ILE A 1 86 ? -8.813 -3.023 6.555 1.00 96.19 86 ILE A N 1
ATOM 718 C CA . ILE A 1 86 ? -8.366 -2.564 5.238 1.00 96.19 86 ILE A CA 1
ATOM 719 C C . ILE A 1 86 ? -6.872 -2.835 5.112 1.00 96.19 86 ILE A C 1
ATOM 721 O O . ILE A 1 86 ? -6.079 -2.379 5.936 1.00 96.19 86 ILE A O 1
ATOM 725 N N . VAL A 1 87 ? -6.488 -3.537 4.049 1.00 96.19 87 VAL A N 1
ATOM 726 C CA . VAL A 1 87 ? -5.096 -3.619 3.604 1.00 96.19 87 VAL A CA 1
ATOM 727 C C . VAL A 1 87 ? -4.898 -2.568 2.516 1.00 96.19 87 VAL A C 1
ATOM 729 O O . VAL A 1 87 ? -5.499 -2.658 1.449 1.00 96.19 87 VAL A O 1
ATOM 732 N N . PHE A 1 88 ? -4.093 -1.546 2.795 1.00 96.69 88 PHE A N 1
ATOM 733 C CA . PHE A 1 88 ? -3.823 -0.445 1.874 1.00 96.69 88 PHE A CA 1
ATOM 734 C C . PHE A 1 88 ? -2.394 -0.550 1.334 1.00 96.69 88 PHE A C 1
ATOM 736 O O . PHE A 1 88 ? -1.427 -0.509 2.099 1.00 96.69 88 PHE A O 1
ATOM 743 N N . LEU A 1 89 ? -2.263 -0.702 0.015 1.00 95.06 89 LEU A N 1
ATOM 744 C CA . LEU A 1 89 ? -0.973 -0.787 -0.666 1.00 95.06 89 LEU A CA 1
ATOM 745 C C . LEU A 1 89 ? -0.532 0.604 -1.131 1.00 95.06 89 LEU A C 1
ATOM 747 O O . LEU A 1 89 ? -1.266 1.296 -1.832 1.00 95.06 89 LEU A O 1
ATOM 751 N N . ILE A 1 90 ? 0.681 0.988 -0.752 1.00 95.56 90 ILE A N 1
ATOM 752 C CA . ILE A 1 90 ? 1.343 2.239 -1.120 1.00 95.56 90 ILE A CA 1
ATOM 753 C C . ILE A 1 90 ? 2.513 1.875 -2.023 1.00 95.56 90 ILE A C 1
ATOM 755 O O . ILE A 1 90 ? 3.327 1.026 -1.662 1.00 95.56 90 ILE A O 1
ATOM 759 N N . ASP A 1 91 ? 2.602 2.496 -3.192 1.00 93.62 91 ASP A N 1
ATOM 760 C CA . ASP A 1 91 ? 3.699 2.257 -4.122 1.00 93.62 91 ASP A CA 1
ATOM 761 C C . ASP A 1 91 ? 4.866 3.191 -3.811 1.00 93.62 91 ASP A C 1
ATOM 763 O O . ASP A 1 91 ? 4.787 4.386 -4.073 1.00 93.62 91 ASP A O 1
ATOM 767 N N . LEU A 1 92 ? 5.970 2.666 -3.276 1.00 95.12 92 LEU A N 1
ATOM 768 C CA . LEU A 1 92 ? 7.131 3.500 -2.960 1.00 95.12 92 LEU A CA 1
ATOM 769 C C . LEU A 1 92 ? 7.789 4.133 -4.191 1.00 95.12 92 LEU A C 1
ATOM 771 O O . LEU A 1 92 ? 8.449 5.161 -4.049 1.00 95.12 92 LEU A O 1
ATOM 775 N N . CYS A 1 93 ? 7.599 3.573 -5.388 1.00 92.12 93 CYS A N 1
ATOM 776 C CA . CYS A 1 93 ? 8.178 4.128 -6.611 1.00 92.12 93 CYS A CA 1
ATOM 777 C C . CYS A 1 93 ? 7.563 5.482 -6.985 1.00 92.12 93 CYS A C 1
ATOM 779 O O . CYS A 1 93 ? 8.182 6.227 -7.738 1.00 92.12 93 CYS A O 1
ATOM 781 N N . GLU A 1 94 ? 6.392 5.843 -6.445 1.00 90.50 94 GLU A N 1
ATOM 782 C CA . GLU A 1 94 ? 5.796 7.162 -6.692 1.00 90.50 94 GLU A CA 1
ATOM 783 C C . GLU A 1 94 ? 6.659 8.309 -6.137 1.00 90.50 94 GLU A C 1
ATOM 785 O O . GLU A 1 94 ? 6.612 9.413 -6.664 1.00 90.50 94 GLU A O 1
ATOM 790 N N . LEU A 1 95 ? 7.516 8.041 -5.139 1.00 91.62 95 LEU A N 1
ATOM 791 C CA . LEU A 1 95 ? 8.509 9.006 -4.650 1.00 91.62 95 LEU A CA 1
ATOM 792 C C . LEU A 1 95 ? 9.627 9.282 -5.664 1.00 91.62 95 LEU A C 1
ATOM 794 O O . LEU A 1 95 ? 10.308 10.293 -5.550 1.00 91.62 95 LEU A O 1
ATOM 798 N N . CYS A 1 96 ? 9.835 8.394 -6.633 1.00 91.12 96 CYS A N 1
ATOM 799 C CA . CYS A 1 96 ? 10.831 8.549 -7.692 1.00 91.12 96 CYS A CA 1
ATOM 800 C C . CYS A 1 96 ? 10.199 9.040 -9.009 1.00 91.12 96 CYS A C 1
ATOM 802 O O . CYS A 1 96 ? 10.829 8.967 -10.064 1.00 91.12 96 CYS A O 1
ATOM 804 N N . ASP A 1 97 ? 8.955 9.529 -8.967 1.00 87.25 97 ASP A N 1
ATOM 805 C CA . ASP A 1 97 ? 8.242 10.082 -10.116 1.00 87.25 97 ASP A CA 1
ATOM 806 C C . ASP A 1 97 ? 8.155 11.610 -9.999 1.00 87.25 97 ASP A C 1
ATOM 808 O O . ASP A 1 97 ? 7.628 12.150 -9.029 1.00 87.25 97 ASP A O 1
ATOM 812 N N . GLY A 1 98 ? 8.639 12.337 -11.010 1.00 83.00 98 GLY A N 1
ATOM 813 C CA . GLY A 1 98 ? 8.539 13.797 -11.053 1.00 83.00 98 GLY A CA 1
ATOM 814 C C . GLY A 1 98 ? 7.094 14.303 -10.948 1.00 83.00 98 GLY A C 1
ATOM 815 O O . GLY A 1 98 ? 6.851 15.344 -10.337 1.00 83.00 98 GLY A O 1
ATOM 816 N N . ALA A 1 99 ? 6.120 13.549 -11.472 1.00 82.19 99 ALA A N 1
ATOM 817 C CA . ALA A 1 99 ? 4.706 13.914 -11.432 1.00 82.19 99 ALA A CA 1
ATOM 818 C C . ALA A 1 99 ? 4.165 14.029 -9.999 1.00 82.19 99 ALA A C 1
ATOM 820 O O . ALA A 1 99 ? 3.303 14.875 -9.748 1.00 82.19 99 ALA A O 1
ATOM 821 N N . PHE A 1 100 ? 4.720 13.262 -9.054 1.00 84.19 100 PHE A N 1
ATOM 822 C CA . PHE A 1 100 ? 4.383 13.328 -7.630 1.00 84.19 100 PHE A CA 1
ATOM 823 C C . PHE A 1 100 ? 4.564 14.743 -7.053 1.00 84.19 100 PHE A C 1
ATOM 825 O O . PHE A 1 100 ? 3.780 15.180 -6.215 1.00 84.19 100 PHE A O 1
ATOM 832 N N . TYR A 1 101 ? 5.542 15.505 -7.553 1.00 84.06 101 TYR A N 1
ATOM 833 C CA . TYR A 1 101 ? 5.904 16.828 -7.029 1.00 84.06 101 TYR A CA 1
ATOM 834 C C . TYR A 1 101 ? 5.206 18.002 -7.730 1.00 84.06 101 TYR A C 1
ATOM 836 O O . TYR A 1 101 ? 5.231 19.126 -7.234 1.00 84.06 101 TYR A O 1
ATOM 844 N N . THR A 1 102 ? 4.556 17.767 -8.873 1.00 77.50 102 THR A N 1
ATOM 845 C CA . THR A 1 102 ? 3.996 18.841 -9.724 1.00 77.50 102 THR A CA 1
ATOM 846 C C . THR A 1 102 ? 2.606 19.338 -9.301 1.00 77.50 102 THR A C 1
ATOM 848 O O . THR A 1 102 ? 2.041 20.227 -9.933 1.00 77.50 102 THR A O 1
ATOM 851 N N . GLY A 1 103 ? 2.052 18.817 -8.201 1.00 63.09 103 GLY A N 1
ATOM 852 C CA . GLY A 1 103 ? 0.969 19.461 -7.448 1.00 63.09 103 GLY A CA 1
ATOM 853 C C . GLY A 1 103 ? -0.437 19.447 -8.063 1.00 63.09 103 GLY A C 1
ATOM 854 O O . GLY A 1 103 ? -1.375 19.858 -7.382 1.00 63.09 103 GLY A O 1
ATOM 855 N N . HIS A 1 104 ? -0.645 18.958 -9.291 1.00 55.03 104 HIS A N 1
ATOM 856 C CA . HIS A 1 104 ? -1.981 18.970 -9.913 1.00 55.03 104 HIS A CA 1
ATOM 857 C C . HIS A 1 104 ? -3.035 18.163 -9.134 1.00 55.03 104 HIS A C 1
ATOM 859 O O . HIS A 1 104 ? -4.207 18.533 -9.116 1.00 55.03 104 HIS A O 1
ATOM 865 N N . LEU A 1 105 ? -2.609 17.122 -8.421 1.00 49.34 105 LEU A N 1
ATOM 866 C CA . LEU A 1 105 ? -3.342 16.487 -7.336 1.00 49.34 105 LEU A CA 1
ATOM 867 C C . LEU A 1 105 ? -2.348 16.355 -6.182 1.00 49.34 105 LEU A C 1
ATOM 869 O O . LEU A 1 105 ? -1.264 15.813 -6.375 1.00 49.34 105 LEU A O 1
ATOM 873 N N . LYS A 1 106 ? -2.717 16.773 -4.972 1.00 54.53 106 LYS A N 1
ATOM 874 C CA . LYS A 1 106 ? -2.088 16.261 -3.744 1.00 54.53 106 LYS A CA 1
ATOM 875 C C . LYS A 1 106 ? -1.902 14.742 -3.901 1.00 54.53 106 LYS A C 1
ATOM 877 O O . LYS A 1 106 ? -2.882 14.099 -4.279 1.00 54.53 106 LYS A O 1
ATOM 882 N N . ASN A 1 107 ? -0.687 14.215 -3.685 1.00 70.06 107 ASN A N 1
ATOM 883 C CA . ASN A 1 107 ? -0.278 12.818 -3.927 1.00 70.06 107 ASN A CA 1
ATOM 884 C C . ASN A 1 107 ? -1.478 11.862 -3.932 1.00 70.06 107 ASN A C 1
ATOM 886 O O . ASN A 1 107 ? -2.092 11.643 -2.884 1.00 70.06 107 ASN A O 1
ATOM 890 N N . LYS A 1 108 ? -1.863 11.355 -5.114 1.00 83.06 108 LYS A N 1
ATOM 891 C CA . LYS A 1 108 ? -3.122 10.614 -5.342 1.00 83.06 108 LYS A CA 1
ATOM 892 C C . LYS A 1 108 ? -3.355 9.533 -4.281 1.00 83.06 108 LYS A C 1
ATOM 894 O O . LYS A 1 108 ? -4.465 9.402 -3.771 1.00 83.06 108 LYS A O 1
ATOM 899 N N . THR A 1 109 ? -2.300 8.813 -3.913 1.00 90.38 109 THR A N 1
ATOM 900 C CA . THR A 1 109 ? -2.297 7.778 -2.875 1.00 90.38 109 THR A CA 1
ATOM 901 C C . THR A 1 109 ? -2.625 8.341 -1.487 1.00 90.38 109 THR A C 1
ATOM 903 O O . THR A 1 109 ? -3.517 7.823 -0.814 1.00 90.38 109 THR A O 1
ATOM 906 N N . THR A 1 110 ? -1.990 9.445 -1.077 1.00 90.56 110 THR A N 1
ATOM 907 C CA . THR A 1 110 ? -2.293 10.141 0.186 1.00 90.56 110 THR A CA 1
ATOM 908 C C . THR A 1 110 ? -3.732 10.653 0.216 1.00 90.56 110 THR A C 1
ATOM 910 O O . THR A 1 110 ? -4.415 10.480 1.221 1.00 90.56 110 THR A O 1
ATOM 913 N N . ALA A 1 111 ? -4.227 11.241 -0.879 1.00 89.88 111 ALA A N 1
ATOM 914 C CA . ALA A 1 111 ? -5.600 11.743 -0.951 1.00 89.88 111 ALA A CA 1
ATOM 915 C C . ALA A 1 111 ? -6.642 10.618 -0.797 1.00 89.88 111 ALA A C 1
ATOM 917 O O . ALA A 1 111 ? -7.613 10.778 -0.058 1.00 89.88 111 ALA A O 1
ATOM 918 N N . ILE A 1 112 ? -6.416 9.465 -1.439 1.00 92.56 112 ILE A N 1
ATOM 919 C CA . ILE A 1 112 ? -7.277 8.281 -1.293 1.00 92.56 112 ILE A CA 1
ATOM 920 C C . ILE A 1 112 ? -7.245 7.764 0.151 1.00 92.56 112 ILE A C 1
ATOM 922 O O . ILE A 1 112 ? -8.290 7.453 0.719 1.00 92.56 112 ILE A O 1
ATOM 926 N N . PHE A 1 113 ? -6.063 7.686 0.767 1.00 95.31 113 PHE A N 1
ATOM 927 C CA . PHE A 1 113 ? -5.954 7.226 2.149 1.00 95.31 113 PHE A CA 1
ATOM 928 C C . PHE A 1 113 ? -6.640 8.180 3.137 1.00 95.31 113 PHE A C 1
ATOM 930 O O . PHE A 1 113 ? -7.360 7.728 4.025 1.00 95.31 113 PHE A O 1
ATOM 937 N N . GLU A 1 114 ? -6.498 9.497 2.949 1.00 94.38 114 GLU A N 1
ATOM 938 C CA . GLU A 1 114 ? -7.222 10.499 3.739 1.00 94.38 114 GLU A CA 1
ATOM 939 C C . GLU A 1 114 ? -8.744 10.325 3.643 1.00 94.38 114 GLU A C 1
ATOM 941 O O . GLU A 1 114 ? -9.432 10.473 4.653 1.00 94.38 114 GLU A O 1
ATOM 946 N N . GLU A 1 115 ? -9.278 10.010 2.459 1.00 93.50 115 GLU A N 1
ATOM 947 C CA . GLU A 1 115 ? -10.708 9.739 2.261 1.00 93.50 115 GLU A CA 1
ATOM 948 C C . GLU A 1 115 ? -11.164 8.486 3.023 1.00 93.50 115 GLU A C 1
ATOM 950 O O . GLU A 1 115 ? -12.206 8.512 3.681 1.00 93.50 115 GLU A O 1
ATOM 955 N N . LEU A 1 116 ? -10.372 7.408 2.984 1.00 95.44 116 LEU A N 1
ATOM 956 C CA . LEU A 1 116 ? -10.663 6.169 3.710 1.00 95.44 116 LEU A CA 1
ATOM 957 C C . LEU A 1 116 ? -10.686 6.392 5.223 1.00 95.44 116 LEU A C 1
ATOM 959 O O . LEU A 1 116 ? -11.638 5.999 5.893 1.00 95.44 116 LEU A O 1
ATOM 963 N N . VAL A 1 117 ? -9.662 7.051 5.765 1.00 96.00 117 VAL A N 1
ATOM 964 C CA . VAL A 1 117 ? -9.563 7.304 7.207 1.00 96.00 117 VAL A CA 1
ATOM 965 C C . VAL A 1 117 ? -10.701 8.194 7.710 1.00 96.00 117 VAL A C 1
ATOM 967 O O . VAL A 1 117 ? -11.215 7.971 8.804 1.00 96.00 117 VAL A O 1
ATOM 970 N N . LYS A 1 118 ? -11.104 9.204 6.929 1.00 94.50 118 LYS A N 1
ATOM 971 C CA . LYS A 1 118 ? -12.186 10.134 7.296 1.00 94.50 118 LYS A CA 1
ATOM 972 C C . LYS A 1 118 ? -13.584 9.532 7.127 1.00 94.50 118 LYS A C 1
ATOM 974 O O . LYS A 1 118 ? -14.566 10.192 7.455 1.00 94.50 118 LYS A O 1
ATOM 979 N N . ASN A 1 119 ? -13.711 8.319 6.588 1.00 94.56 119 ASN A N 1
ATOM 980 C CA . ASN A 1 119 ? -15.016 7.717 6.357 1.00 94.56 119 ASN A CA 1
ATOM 981 C C . ASN A 1 119 ? -15.628 7.178 7.659 1.00 94.56 119 ASN A C 1
ATOM 983 O O . ASN A 1 119 ? -15.088 6.272 8.291 1.00 94.56 119 ASN A O 1
ATOM 987 N N . GLU A 1 120 ? -16.822 7.656 8.006 1.00 92.31 120 GLU A N 1
ATOM 988 C CA . GLU A 1 120 ? -17.534 7.259 9.231 1.00 92.31 120 GLU A CA 1
ATOM 989 C C . GLU A 1 120 ? -17.829 5.752 9.333 1.00 92.31 120 GLU A C 1
ATOM 991 O O . GLU A 1 120 ? -17.852 5.195 10.433 1.00 92.31 120 GLU A O 1
ATOM 996 N N . HIS A 1 121 ? -18.009 5.056 8.204 1.00 92.38 121 HIS A N 1
ATOM 997 C CA . HIS A 1 121 ? -18.223 3.604 8.206 1.00 92.38 121 HIS A CA 1
ATOM 998 C C . HIS A 1 121 ? -16.946 2.826 8.549 1.00 92.38 121 HIS A C 1
ATOM 1000 O O . HIS A 1 121 ? -17.028 1.668 8.948 1.00 92.38 121 HIS A O 1
ATOM 1006 N N . LEU A 1 122 ? -15.778 3.464 8.437 1.00 93.81 122 LEU A N 1
ATOM 1007 C CA . LEU A 1 122 ? -14.469 2.868 8.691 1.00 93.81 122 LEU A CA 1
ATOM 1008 C C . LEU A 1 122 ? -13.894 3.229 10.067 1.00 93.81 122 LEU A C 1
ATOM 1010 O O . LEU A 1 122 ? -12.814 2.760 10.418 1.00 93.81 122 LEU A O 1
ATOM 1014 N N . LYS A 1 123 ? -14.630 3.972 10.907 1.00 91.06 123 LYS A N 1
ATOM 1015 C CA . LYS A 1 123 ? -14.177 4.371 12.255 1.00 91.06 123 LYS A CA 1
ATOM 1016 C C . LYS A 1 123 ? -13.718 3.196 13.126 1.00 91.06 123 LYS A C 1
ATOM 1018 O O . LYS A 1 123 ? -12.836 3.345 13.973 1.00 91.06 123 LYS A O 1
ATOM 1023 N N . ASN A 1 124 ? -14.331 2.026 12.916 1.00 88.94 124 ASN A N 1
ATOM 1024 C CA . ASN A 1 124 ? -14.072 0.800 13.666 1.00 88.94 124 ASN A CA 1
ATOM 1025 C C . ASN A 1 124 ? -13.159 -0.209 12.963 1.00 88.94 124 ASN A C 1
ATOM 1027 O O . ASN A 1 124 ? -12.868 -1.264 13.524 1.00 88.94 124 ASN A O 1
ATOM 1031 N N . VAL A 1 125 ? -12.679 0.134 11.773 1.00 94.00 125 VAL A N 1
ATOM 1032 C CA . VAL A 1 125 ? -11.883 -0.745 10.924 1.00 94.00 125 VAL A CA 1
ATOM 1033 C C . VAL A 1 125 ? -10.401 -0.598 11.267 1.00 94.00 125 VAL A C 1
ATOM 1035 O O . VAL A 1 125 ? -9.915 0.500 11.547 1.00 94.00 125 VAL A O 1
ATOM 1038 N N . GLY A 1 126 ? -9.686 -1.723 11.318 1.00 96.06 126 GLY A N 1
ATOM 1039 C CA . GLY A 1 126 ? -8.228 -1.725 11.435 1.00 96.06 126 GLY A CA 1
ATOM 1040 C C . GLY A 1 126 ? -7.564 -1.506 10.079 1.00 96.06 126 GLY A C 1
ATOM 1041 O O . GLY A 1 126 ? -8.128 -1.857 9.048 1.00 96.06 126 GLY A O 1
ATOM 1042 N N . PHE A 1 127 ? -6.356 -0.960 10.068 1.00 97.62 127 PHE A N 1
ATOM 1043 C CA . PHE A 1 127 ? -5.607 -0.700 8.845 1.00 97.62 127 PHE A CA 1
ATOM 1044 C C . PHE A 1 127 ? -4.263 -1.430 8.872 1.00 97.62 127 PHE A C 1
ATOM 1046 O O . PHE A 1 127 ? -3.538 -1.418 9.868 1.00 97.62 127 PHE A O 1
ATOM 1053 N N . ILE A 1 128 ? -3.913 -2.058 7.756 1.00 97.75 128 ILE A N 1
ATOM 1054 C CA . ILE A 1 128 ? -2.572 -2.573 7.491 1.00 97.75 128 ILE A CA 1
ATOM 1055 C C . ILE A 1 128 ? -2.061 -1.827 6.266 1.00 97.75 128 ILE A C 1
ATOM 1057 O O . ILE A 1 128 ? -2.643 -1.932 5.190 1.00 97.75 128 ILE A O 1
ATOM 1061 N N . LEU A 1 129 ? -0.999 -1.046 6.434 1.00 98.19 129 LEU A N 1
ATOM 1062 C CA . LEU A 1 129 ? -0.384 -0.284 5.355 1.00 98.19 129 LEU A CA 1
ATOM 1063 C C . LEU A 1 129 ? 0.874 -1.013 4.900 1.00 98.19 129 LEU A C 1
ATOM 1065 O O . LEU A 1 129 ? 1.800 -1.199 5.692 1.00 98.19 129 LEU A O 1
ATOM 1069 N N . PHE A 1 130 ? 0.926 -1.374 3.622 1.00 98.25 130 PHE A N 1
ATOM 1070 C CA . PHE A 1 130 ? 2.135 -1.887 2.990 1.00 98.25 130 PHE A CA 1
ATOM 1071 C C . PHE A 1 130 ? 2.741 -0.815 2.095 1.00 98.25 130 PHE A C 1
ATOM 1073 O O . PHE A 1 130 ? 2.215 -0.517 1.028 1.00 98.25 130 PHE A O 1
ATOM 1080 N N . PHE A 1 131 ? 3.876 -0.272 2.519 1.00 97.75 131 PHE A N 1
ATOM 1081 C CA . PHE A 1 131 ? 4.789 0.499 1.684 1.00 97.75 131 PHE A CA 1
ATOM 1082 C C . PHE A 1 131 ? 5.547 -0.492 0.800 1.00 97.75 131 PHE A C 1
ATOM 1084 O O . PHE A 1 131 ? 6.579 -1.038 1.193 1.00 97.75 131 PHE A O 1
ATOM 1091 N N . ASN A 1 132 ? 4.934 -0.804 -0.337 1.00 96.19 132 ASN A N 1
ATOM 1092 C CA . ASN A 1 132 ? 5.301 -1.880 -1.239 1.00 96.19 132 ASN 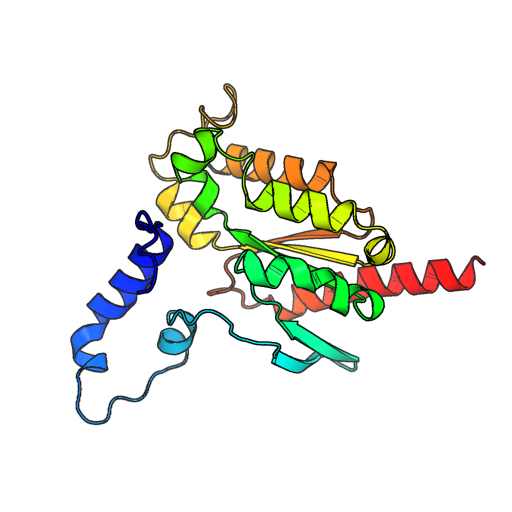A CA 1
ATOM 1093 C C . ASN A 1 132 ? 6.333 -1.424 -2.286 1.00 96.19 132 ASN A C 1
ATOM 1095 O O . ASN A 1 132 ? 6.565 -0.230 -2.478 1.00 96.19 132 ASN A O 1
ATOM 1099 N N . LYS A 1 133 ? 6.912 -2.394 -3.002 1.00 93.06 133 LYS A N 1
ATOM 1100 C CA . LYS A 1 133 ? 7.932 -2.215 -4.046 1.00 93.06 133 LYS A CA 1
ATOM 1101 C C . LYS A 1 133 ? 9.223 -1.601 -3.514 1.00 93.06 133 LYS A C 1
ATOM 1103 O O . LYS A 1 133 ? 9.882 -0.828 -4.206 1.00 93.06 133 LYS A O 1
ATOM 1108 N N . LYS A 1 134 ? 9.587 -1.945 -2.274 1.00 95.12 134 LYS A N 1
ATOM 1109 C CA . LYS A 1 134 ? 10.831 -1.484 -1.643 1.00 95.12 134 LYS A CA 1
ATOM 1110 C C . LYS A 1 134 ? 12.065 -1.780 -2.498 1.00 95.12 134 LYS A C 1
ATOM 1112 O O . LYS A 1 134 ? 12.924 -0.921 -2.629 1.00 95.12 134 LYS A O 1
ATOM 1117 N N . ASP A 1 135 ? 12.115 -2.952 -3.115 1.00 91.62 135 ASP A N 1
ATOM 1118 C CA . ASP A 1 135 ? 13.180 -3.371 -4.026 1.00 91.62 135 ASP A CA 1
ATOM 1119 C C . ASP A 1 135 ? 13.300 -2.453 -5.255 1.00 91.62 135 ASP A C 1
ATOM 1121 O O . ASP A 1 135 ? 14.390 -1.998 -5.591 1.00 91.62 135 ASP A O 1
ATOM 1125 N N . ALA A 1 136 ? 12.178 -2.124 -5.899 1.00 90.38 136 ALA A N 1
ATOM 1126 C CA . ALA A 1 136 ? 12.169 -1.226 -7.050 1.00 90.38 136 ALA A CA 1
ATOM 1127 C C . ALA A 1 136 ? 12.491 0.224 -6.650 1.00 90.38 136 ALA A C 1
ATOM 1129 O O . ALA A 1 136 ? 13.207 0.917 -7.372 1.00 90.38 136 ALA A O 1
ATOM 1130 N N . PHE A 1 137 ? 12.009 0.671 -5.489 1.00 94.62 137 PHE A N 1
ATOM 1131 C CA . PHE A 1 137 ? 12.348 1.976 -4.926 1.00 94.62 137 PHE A CA 1
ATOM 1132 C C . PHE A 1 137 ? 13.850 2.099 -4.635 1.00 94.62 137 PHE A C 1
ATOM 1134 O O . PHE A 1 137 ? 14.461 3.108 -4.981 1.00 94.62 137 PHE A O 1
ATOM 1141 N N . ASP A 1 138 ? 14.475 1.067 -4.064 1.00 94.31 138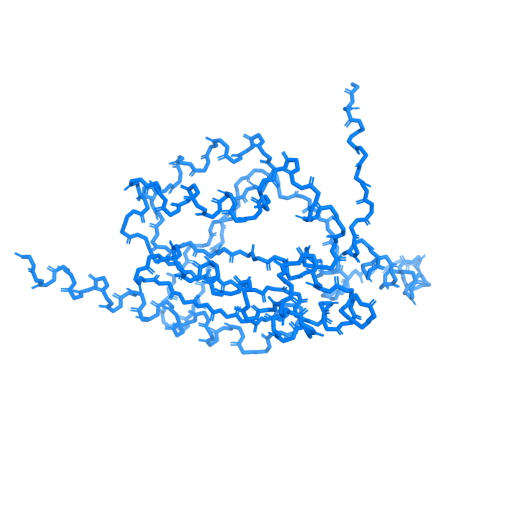 ASP A N 1
ATOM 1142 C CA . ASP A 1 138 ? 15.914 1.056 -3.764 1.00 94.31 138 ASP A CA 1
ATOM 1143 C C . ASP A 1 138 ? 16.788 1.153 -5.012 1.00 94.31 138 ASP A C 1
ATOM 1145 O O . ASP A 1 138 ? 17.899 1.678 -4.960 1.00 94.31 138 ASP A O 1
ATOM 1149 N N . GLU A 1 139 ? 16.299 0.657 -6.145 1.00 91.94 139 GLU A N 1
ATOM 1150 C CA . GLU A 1 139 ? 16.976 0.823 -7.426 1.00 91.94 139 GLU A CA 1
ATOM 1151 C C . GLU A 1 139 ? 16.744 2.204 -8.026 1.00 91.94 139 GLU A C 1
ATOM 1153 O O . GLU A 1 139 ? 17.707 2.869 -8.400 1.00 91.94 139 GLU A O 1
ATOM 1158 N N . GLN A 1 140 ? 15.489 2.651 -8.102 1.00 90.69 140 GLN A N 1
ATOM 1159 C CA . GLN A 1 140 ? 15.127 3.919 -8.746 1.00 90.69 140 GLN A CA 1
ATOM 1160 C C . GLN A 1 140 ? 15.625 5.139 -7.975 1.00 90.69 140 GLN A C 1
ATOM 1162 O O . GLN A 1 140 ? 15.926 6.170 -8.568 1.00 90.69 140 GLN A O 1
ATOM 1167 N N . SER A 1 141 ? 15.732 5.026 -6.654 1.00 93.50 141 SER A N 1
ATOM 1168 C CA . SER A 1 141 ? 16.246 6.098 -5.805 1.00 93.50 141 SER A CA 1
ATOM 1169 C C . SER A 1 141 ? 17.735 6.380 -6.033 1.00 93.50 141 SER A C 1
ATOM 1171 O O . SER A 1 141 ? 18.211 7.459 -5.670 1.00 93.50 141 SER A O 1
ATOM 1173 N N . ARG A 1 142 ? 18.483 5.467 -6.679 1.00 90.75 142 ARG A N 1
ATOM 1174 C CA . ARG A 1 142 ? 19.888 5.688 -7.053 1.00 90.75 142 ARG A CA 1
ATOM 1175 C C . ARG A 1 142 ? 19.972 6.764 -8.134 1.00 90.75 142 ARG A C 1
ATOM 1177 O O . ARG A 1 142 ? 19.842 6.489 -9.320 1.00 90.75 142 ARG A O 1
ATOM 1184 N N . GLY A 1 143 ? 20.227 7.995 -7.702 1.00 85.88 143 GLY A N 1
ATOM 1185 C CA . GLY A 1 143 ? 20.339 9.159 -8.584 1.00 85.88 143 GLY A CA 1
ATOM 1186 C C . GLY A 1 143 ? 19.075 10.014 -8.667 1.00 85.88 143 GLY A C 1
ATOM 1187 O O . GLY A 1 143 ? 19.057 10.968 -9.440 1.00 85.88 143 GLY A O 1
ATOM 1188 N N . PHE A 1 144 ? 18.047 9.721 -7.866 1.00 90.56 144 PHE A N 1
ATOM 1189 C CA . PHE A 1 144 ? 16.874 10.584 -7.749 1.00 90.56 144 PHE A CA 1
ATOM 1190 C C . PHE A 1 144 ? 17.114 11.718 -6.736 1.00 90.56 144 PHE A C 1
ATOM 1192 O O . PHE A 1 144 ? 17.642 11.481 -5.647 1.00 90.56 144 PHE A O 1
ATOM 1199 N N . ASP A 1 145 ? 16.719 12.953 -7.071 1.00 90.81 145 ASP A N 1
ATOM 1200 C CA . ASP A 1 145 ? 16.819 14.105 -6.163 1.00 90.81 145 ASP A CA 1
ATOM 1201 C C . ASP A 1 145 ? 15.517 14.312 -5.374 1.00 90.81 145 ASP A C 1
ATOM 1203 O O . ASP A 1 145 ? 14.536 14.874 -5.869 1.00 90.81 145 ASP A O 1
ATOM 1207 N N . PHE A 1 146 ? 15.533 13.899 -4.105 1.00 91.62 146 PHE A N 1
ATOM 1208 C CA . PHE A 1 146 ? 14.394 14.010 -3.193 1.00 91.62 146 PHE A CA 1
ATOM 1209 C C . PHE A 1 146 ? 14.212 15.395 -2.556 1.00 91.62 146 PHE A C 1
ATOM 1211 O O . PHE A 1 146 ? 13.281 15.571 -1.770 1.00 91.62 146 PHE A O 1
ATOM 1218 N N . LYS A 1 147 ? 15.022 16.411 -2.886 1.00 88.56 147 LYS A N 1
ATOM 1219 C CA . LYS A 1 147 ? 14.849 17.768 -2.319 1.00 88.56 147 LYS A CA 1
ATOM 1220 C C . LYS A 1 147 ? 13.492 18.396 -2.632 1.00 88.56 147 LYS A C 1
ATOM 1222 O O . LYS A 1 147 ? 13.051 19.290 -1.912 1.00 88.56 147 LYS A O 1
ATOM 1227 N N . GLN A 1 148 ? 12.827 17.929 -3.691 1.00 85.69 148 GLN A N 1
ATOM 1228 C CA . GLN A 1 148 ? 11.462 18.332 -4.035 1.00 85.69 148 GLN A CA 1
ATOM 1229 C C . GLN A 1 148 ? 10.426 17.855 -3.003 1.00 85.69 148 GLN A C 1
ATOM 1231 O O . GLN A 1 148 ? 9.367 18.464 -2.882 1.00 85.69 148 GLN A O 1
ATOM 1236 N N . LEU A 1 149 ? 10.729 16.800 -2.233 1.00 85.12 149 LEU A N 1
ATOM 1237 C CA . LEU A 1 149 ? 9.878 16.315 -1.144 1.00 85.12 149 LEU A CA 1
ATOM 1238 C C . LEU A 1 149 ? 9.943 17.243 0.069 1.00 85.12 149 LEU A C 1
ATOM 1240 O O . LEU A 1 149 ? 8.919 17.619 0.633 1.00 85.12 149 LEU A O 1
ATOM 1244 N N . ALA A 1 150 ? 11.161 17.594 0.469 1.00 85.12 150 ALA A N 1
ATOM 1245 C CA . ALA A 1 150 ? 11.442 18.585 1.491 1.00 85.12 150 ALA A CA 1
ATOM 1246 C C . ALA A 1 150 ? 12.904 19.027 1.360 1.00 85.12 150 ALA A C 1
ATOM 1248 O O . ALA A 1 150 ? 13.783 18.220 1.059 1.00 85.12 150 ALA A O 1
ATOM 1249 N N . SER A 1 151 ? 13.189 20.299 1.643 1.00 84.81 151 SER A N 1
ATOM 1250 C CA . SER A 1 151 ? 14.525 20.884 1.447 1.00 84.81 151 SER A CA 1
ATOM 1251 C C . SER A 1 151 ? 15.633 20.214 2.272 1.00 84.81 151 SER A C 1
ATOM 1253 O O . SER A 1 151 ? 16.809 20.289 1.910 1.00 84.81 151 SER A O 1
ATOM 1255 N N . ASN A 1 152 ? 15.273 19.561 3.379 1.00 88.06 152 ASN A N 1
ATOM 1256 C CA . ASN A 1 152 ? 16.188 18.834 4.252 1.00 88.06 152 ASN A CA 1
ATOM 1257 C C . ASN A 1 152 ? 16.322 17.341 3.917 1.00 88.06 152 ASN A C 1
ATOM 1259 O O . ASN A 1 152 ? 17.151 16.696 4.547 1.00 88.06 152 ASN A O 1
ATOM 1263 N N . VAL A 1 153 ? 15.550 16.809 2.965 1.00 90.00 153 VAL A N 1
ATOM 1264 C CA . VAL A 1 153 ? 15.614 15.398 2.559 1.00 90.00 153 VAL A CA 1
ATOM 1265 C C . VAL A 1 153 ? 16.722 15.218 1.525 1.00 90.00 153 VAL A C 1
ATOM 1267 O O . VAL A 1 153 ? 16.729 15.865 0.478 1.00 90.00 153 VAL A O 1
ATOM 1270 N N . ARG A 1 154 ? 17.682 14.347 1.832 1.00 87.75 154 ARG A N 1
ATOM 1271 C CA . ARG A 1 154 ? 18.901 14.123 1.042 1.00 87.75 154 ARG A CA 1
ATOM 1272 C C . ARG A 1 154 ? 19.137 12.664 0.674 1.00 87.75 154 ARG A C 1
ATOM 1274 O O . ARG A 1 154 ? 20.019 12.404 -0.140 1.00 87.75 154 ARG A O 1
ATOM 1281 N N . SER A 1 155 ? 18.387 11.730 1.253 1.00 94.31 155 SER A N 1
ATOM 1282 C CA . SER A 1 155 ? 18.525 10.303 0.959 1.00 94.31 155 SER A CA 1
ATOM 1283 C C . SER A 1 155 ? 17.182 9.608 0.746 1.00 94.31 155 SER A C 1
ATOM 1285 O O . SER A 1 155 ? 16.123 10.117 1.122 1.00 94.31 155 SER A O 1
ATOM 1287 N N . ALA A 1 156 ? 17.241 8.414 0.153 1.00 95.50 156 ALA A N 1
ATOM 1288 C CA . ALA A 1 156 ? 16.088 7.541 -0.031 1.00 95.50 156 ALA A CA 1
ATOM 1289 C C . ALA A 1 156 ? 15.471 7.126 1.316 1.00 95.50 156 ALA A C 1
ATOM 1291 O O . ALA A 1 156 ? 14.251 7.051 1.453 1.00 95.50 156 ALA A O 1
ATOM 1292 N N . GLU A 1 157 ? 16.304 6.900 2.333 1.00 95.81 157 GLU A N 1
ATOM 1293 C CA . GLU A 1 157 ? 15.874 6.561 3.690 1.00 95.81 157 GLU A CA 1
ATOM 1294 C C . GLU A 1 157 ? 15.109 7.716 4.337 1.00 95.81 157 GLU A C 1
ATOM 1296 O O . GLU A 1 157 ? 14.057 7.495 4.936 1.00 95.81 157 GLU A O 1
ATOM 1301 N N . GLU A 1 158 ? 15.603 8.948 4.189 1.00 95.75 158 GLU A N 1
ATOM 1302 C CA . GLU A 1 158 ? 14.922 10.146 4.682 1.00 95.75 158 GLU A CA 1
ATOM 1303 C C . GLU A 1 158 ? 13.602 10.383 3.940 1.00 95.75 158 GLU A C 1
ATOM 1305 O O . GLU A 1 158 ? 12.593 10.692 4.577 1.00 95.75 158 GLU A O 1
ATOM 1310 N N . ALA A 1 159 ? 13.573 10.174 2.620 1.00 94.75 159 ALA A N 1
ATOM 1311 C CA . ALA A 1 159 ? 12.356 10.281 1.820 1.00 94.75 159 ALA A CA 1
ATOM 1312 C C . ALA A 1 159 ? 11.302 9.249 2.247 1.00 94.75 159 ALA A C 1
ATOM 1314 O O . ALA A 1 159 ? 10.144 9.595 2.491 1.00 94.75 159 ALA A O 1
ATOM 1315 N N . LEU A 1 160 ? 11.713 7.991 2.430 1.00 96.50 160 LEU A N 1
ATOM 1316 C CA . LEU A 1 160 ? 10.859 6.924 2.942 1.00 96.50 160 LEU A CA 1
ATOM 1317 C C . LEU A 1 160 ? 10.350 7.241 4.354 1.00 96.50 160 LEU A C 1
ATOM 1319 O O . LEU A 1 160 ? 9.165 7.060 4.637 1.00 96.50 160 LEU A O 1
ATOM 1323 N N . ALA A 1 161 ? 11.217 7.717 5.250 1.00 96.06 161 ALA A N 1
ATOM 1324 C CA . ALA A 1 161 ? 10.837 8.081 6.612 1.00 96.06 161 ALA A CA 1
ATOM 1325 C C . ALA A 1 161 ? 9.829 9.238 6.628 1.00 96.06 161 ALA A C 1
ATOM 1327 O O . ALA A 1 161 ? 8.818 9.163 7.335 1.00 96.06 161 ALA A O 1
ATOM 1328 N N . PHE A 1 162 ? 10.056 10.271 5.813 1.00 92.94 162 PHE A N 1
ATOM 1329 C CA . PHE A 1 162 ? 9.125 11.382 5.636 1.00 92.94 162 PHE A CA 1
ATOM 1330 C C . PHE A 1 162 ? 7.769 10.880 5.136 1.00 92.94 162 PHE A C 1
ATOM 1332 O O . PHE A 1 162 ? 6.726 11.187 5.722 1.00 92.94 162 PHE A O 1
ATOM 1339 N N . TYR A 1 163 ? 7.778 10.030 4.108 1.00 93.31 163 TYR A N 1
ATOM 1340 C CA . TYR A 1 163 ? 6.552 9.513 3.524 1.00 93.31 163 TYR A CA 1
ATOM 1341 C C . TYR A 1 163 ? 5.775 8.650 4.514 1.00 93.31 163 TYR A C 1
ATOM 1343 O O . TYR A 1 163 ? 4.598 8.902 4.766 1.00 93.31 163 TYR A O 1
ATOM 1351 N N . ARG A 1 164 ? 6.440 7.724 5.208 1.00 95.56 164 ARG A N 1
ATOM 1352 C CA . ARG A 1 164 ? 5.821 6.939 6.285 1.00 95.56 164 ARG A CA 1
ATOM 1353 C C . ARG A 1 164 ? 5.246 7.812 7.394 1.00 95.56 164 ARG A C 1
ATOM 1355 O O . ARG A 1 164 ? 4.155 7.520 7.887 1.00 95.56 164 ARG A O 1
ATOM 1362 N N . THR A 1 165 ? 5.950 8.874 7.780 1.00 94.69 165 THR A N 1
ATOM 1363 C CA . THR A 1 165 ? 5.488 9.812 8.812 1.00 94.69 165 THR A CA 1
ATOM 1364 C C . THR A 1 165 ? 4.203 10.510 8.379 1.00 94.69 165 THR A C 1
ATOM 1366 O O . THR A 1 165 ? 3.276 10.606 9.180 1.00 94.69 165 THR A O 1
ATOM 1369 N N . SER A 1 166 ? 4.093 10.906 7.107 1.00 92.62 166 SER A N 1
ATOM 1370 C CA . SER A 1 166 ? 2.885 11.550 6.578 1.00 92.62 166 SER A CA 1
ATOM 1371 C C . SER A 1 166 ? 1.636 10.664 6.681 1.00 92.62 166 SER A C 1
ATOM 1373 O O . SER A 1 166 ? 0.601 11.129 7.152 1.00 92.62 166 SER A O 1
ATOM 1375 N N . PHE A 1 167 ? 1.740 9.370 6.354 1.00 95.75 167 PHE A N 1
ATOM 1376 C CA . PHE A 1 167 ? 0.633 8.424 6.534 1.00 95.75 167 PHE A CA 1
ATOM 1377 C C . PHE A 1 167 ? 0.370 8.148 8.011 1.00 95.75 167 PHE A C 1
ATOM 1379 O O . PHE A 1 167 ? -0.782 8.102 8.427 1.00 95.75 167 PHE A O 1
ATOM 1386 N N . THR A 1 168 ? 1.419 7.994 8.823 1.00 95.56 168 THR A N 1
ATOM 1387 C CA . THR A 1 168 ? 1.293 7.736 10.269 1.00 95.56 168 THR A CA 1
ATOM 1388 C C . THR A 1 168 ? 0.555 8.865 10.977 1.00 95.56 168 THR A C 1
ATOM 1390 O O . THR A 1 168 ? -0.311 8.592 11.801 1.00 95.56 168 THR A O 1
ATOM 1393 N N . ALA A 1 169 ? 0.824 10.118 10.606 1.00 95.19 169 ALA A N 1
ATOM 1394 C CA . ALA A 1 169 ? 0.190 11.292 11.196 1.00 95.19 169 ALA A CA 1
ATOM 1395 C C . ALA A 1 169 ? -1.336 11.319 11.015 1.00 95.19 169 ALA A C 1
ATOM 1397 O O . ALA A 1 169 ? -2.044 11.851 11.867 1.00 95.19 169 ALA A O 1
ATOM 1398 N N . ILE A 1 170 ? -1.841 10.740 9.923 1.00 94.94 170 ILE A N 1
ATOM 1399 C CA . ILE A 1 170 ? -3.278 10.661 9.636 1.00 94.94 170 ILE A CA 1
ATOM 1400 C C . ILE A 1 170 ? -3.861 9.274 9.911 1.00 94.94 170 ILE A C 1
ATOM 1402 O O . ILE A 1 170 ? -5.060 9.100 9.783 1.00 94.94 170 ILE A O 1
ATOM 1406 N N . SER A 1 171 ? -3.059 8.277 10.279 1.00 95.94 171 SER A N 1
ATOM 1407 C CA . SER A 1 171 ? -3.548 6.908 10.456 1.00 95.94 171 SER A CA 1
ATOM 1408 C C . SER A 1 171 ? -4.336 6.743 11.765 1.00 95.94 171 SER A C 1
ATOM 1410 O O . SER A 1 171 ? -3.935 7.279 12.801 1.00 95.94 171 SER A O 1
ATOM 1412 N N . PRO A 1 172 ? -5.430 5.956 11.778 1.00 93.12 172 PRO A N 1
ATOM 1413 C CA . PRO A 1 172 ? -6.113 5.572 13.009 1.00 93.12 172 PRO A CA 1
ATOM 1414 C C . PRO A 1 172 ? -5.182 4.854 13.990 1.00 93.12 172 PRO A C 1
ATOM 1416 O O . PRO A 1 172 ? -4.207 4.222 13.588 1.00 93.12 172 PRO 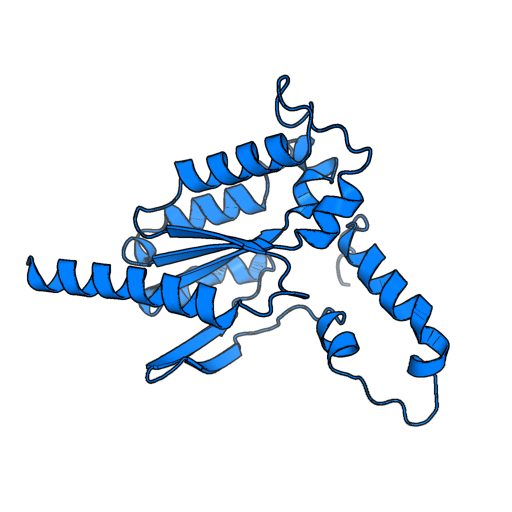A O 1
ATOM 1419 N N . LYS A 1 173 ? -5.544 4.826 15.280 1.00 89.81 173 LYS A N 1
ATOM 1420 C CA . LYS A 1 173 ? -4.778 4.097 16.315 1.00 89.81 173 LYS A CA 1
ATOM 1421 C C . LYS A 1 173 ? -4.543 2.616 15.979 1.00 89.81 173 LYS A C 1
ATOM 1423 O O . LYS A 1 173 ? -3.524 2.057 16.363 1.00 89.81 173 LYS A O 1
ATOM 1428 N N . ARG A 1 174 ? -5.483 1.983 15.271 1.00 91.88 174 ARG A N 1
ATOM 1429 C CA . ARG A 1 174 ? -5.408 0.579 14.831 1.00 91.88 174 ARG A CA 1
ATOM 1430 C C . ARG A 1 174 ? -4.754 0.446 13.456 1.00 91.88 174 ARG A C 1
ATOM 1432 O O . ARG A 1 174 ? -5.339 -0.171 12.570 1.00 91.88 174 ARG A O 1
ATOM 1439 N N . SER A 1 175 ? -3.583 1.041 13.270 1.00 96.06 175 SER A N 1
ATOM 1440 C CA . SER A 1 175 ? -2.873 0.985 11.990 1.00 96.06 175 SER A CA 1
ATOM 1441 C C . SER A 1 175 ? -1.488 0.377 12.165 1.00 96.06 175 SER A C 1
ATOM 1443 O O . SER A 1 175 ? -0.738 0.785 13.049 1.00 96.06 175 SER A O 1
ATOM 1445 N N . TYR A 1 176 ? -1.148 -0.600 11.323 1.00 97.00 176 TYR A N 1
ATOM 1446 C CA . TYR A 1 176 ? 0.141 -1.302 11.343 1.00 97.00 176 TYR A CA 1
ATOM 1447 C C . TYR A 1 176 ? 0.843 -1.133 10.000 1.00 97.00 176 TYR A C 1
ATOM 1449 O O . TYR A 1 176 ? 0.267 -1.417 8.954 1.00 97.00 176 TYR A O 1
ATOM 1457 N N . HIS A 1 177 ? 2.053 -0.576 10.032 1.00 97.44 177 HIS A N 1
ATOM 1458 C CA . HIS A 1 177 ? 2.735 -0.053 8.850 1.00 97.44 177 HIS A CA 1
ATOM 1459 C C . HIS A 1 177 ? 3.992 -0.869 8.570 1.00 97.44 177 HIS A C 1
ATOM 1461 O O . HIS A 1 177 ? 4.897 -0.908 9.406 1.00 97.44 177 HIS A O 1
ATOM 1467 N N . HIS A 1 178 ? 4.088 -1.432 7.371 1.00 97.12 178 HIS A N 1
ATOM 1468 C CA . HIS A 1 178 ? 5.169 -2.329 6.969 1.00 97.12 178 HIS A CA 1
ATOM 1469 C C . HIS A 1 178 ? 5.800 -1.859 5.665 1.00 97.12 178 HIS A C 1
ATOM 1471 O O . HIS A 1 178 ? 5.098 -1.425 4.758 1.00 97.12 178 HIS A O 1
ATOM 1477 N N . VAL A 1 179 ? 7.124 -1.953 5.568 1.00 97.00 179 VAL A N 1
ATOM 1478 C CA . VAL A 1 179 ? 7.868 -1.712 4.324 1.00 97.00 179 VAL A CA 1
ATOM 1479 C C . VAL A 1 179 ? 8.240 -3.067 3.749 1.00 97.00 179 VAL A C 1
ATOM 1481 O O . VAL A 1 179 ? 8.890 -3.852 4.437 1.00 97.00 179 VAL A O 1
ATOM 1484 N N . VAL A 1 180 ? 7.799 -3.357 2.527 1.00 95.75 180 VAL A N 1
ATOM 1485 C CA . VAL A 1 180 ? 7.913 -4.692 1.926 1.00 95.75 180 VAL A CA 1
ATOM 1486 C C . VAL A 1 180 ? 8.174 -4.608 0.422 1.00 95.75 180 VAL A C 1
ATOM 1488 O O . VAL A 1 180 ? 7.867 -3.609 -0.228 1.00 95.75 180 VAL A O 1
ATOM 1491 N N . SER A 1 181 ? 8.703 -5.684 -0.150 1.00 93.38 181 SER A N 1
ATOM 1492 C CA . SER A 1 181 ? 8.468 -6.004 -1.555 1.00 93.38 181 SER A CA 1
ATOM 1493 C C . SER A 1 181 ? 7.573 -7.230 -1.599 1.00 93.38 181 SER A C 1
ATOM 1495 O O . SER A 1 181 ? 7.996 -8.298 -1.185 1.00 93.38 181 SER A O 1
ATOM 1497 N N . LEU A 1 182 ? 6.325 -7.093 -2.050 1.00 90.44 182 LEU A N 1
ATOM 1498 C CA . LEU A 1 182 ? 5.393 -8.227 -2.093 1.00 90.44 182 LEU A CA 1
ATOM 1499 C C . LEU A 1 182 ? 5.837 -9.336 -3.060 1.00 90.44 182 LEU A C 1
ATOM 1501 O O . LEU A 1 182 ? 5.397 -10.469 -2.896 1.00 90.44 182 LEU A O 1
ATOM 1505 N N . LEU A 1 183 ? 6.717 -9.026 -4.018 1.00 86.06 183 LEU A N 1
ATOM 1506 C CA . LEU A 1 183 ? 7.331 -10.025 -4.898 1.00 86.06 183 LEU A CA 1
ATOM 1507 C C . LEU A 1 183 ? 8.397 -10.869 -4.181 1.00 86.06 183 LEU A C 1
ATOM 1509 O O . LEU A 1 183 ? 8.685 -11.975 -4.620 1.00 86.06 183 LEU A O 1
ATOM 1513 N N . ASP A 1 184 ? 8.952 -10.368 -3.075 1.00 84.81 184 ASP A N 1
ATOM 1514 C CA . ASP A 1 184 ? 9.958 -11.045 -2.253 1.00 84.81 184 ASP A CA 1
ATOM 1515 C C . ASP A 1 184 ? 9.665 -10.821 -0.759 1.00 84.81 184 ASP A C 1
ATOM 1517 O O . ASP A 1 184 ? 10.357 -10.097 -0.037 1.00 84.81 184 ASP A O 1
ATOM 1521 N N . ALA A 1 185 ? 8.554 -11.400 -0.293 1.00 86.44 185 ALA A N 1
ATOM 1522 C CA . ALA A 1 185 ? 8.108 -11.288 1.094 1.00 86.44 185 ALA A CA 1
ATOM 1523 C C . ALA A 1 185 ? 7.917 -12.671 1.744 1.00 86.44 185 ALA A C 1
ATOM 1525 O O . ALA A 1 185 ? 6.786 -13.055 2.059 1.00 86.44 185 ALA A O 1
ATOM 1526 N N . PRO A 1 186 ? 9.004 -13.413 2.038 1.00 86.94 186 PRO A N 1
ATOM 1527 C CA . PRO A 1 186 ? 8.917 -14.761 2.614 1.00 86.94 186 PRO A CA 1
ATOM 1528 C C . PRO A 1 186 ? 8.202 -14.794 3.976 1.00 86.94 186 PRO A C 1
ATOM 1530 O O . PRO A 1 186 ? 7.614 -15.801 4.358 1.00 86.94 186 PRO A O 1
ATOM 1533 N N . ASN A 1 187 ? 8.204 -13.672 4.702 1.00 87.75 187 ASN A N 1
ATOM 1534 C CA . ASN A 1 187 ? 7.558 -13.529 6.007 1.00 87.75 187 ASN A CA 1
ATOM 1535 C C . ASN A 1 187 ? 6.193 -12.820 5.950 1.00 87.75 187 ASN A C 1
ATOM 1537 O O . ASN A 1 187 ? 5.652 -12.473 7.003 1.00 87.75 187 ASN A O 1
ATOM 1541 N N . LEU A 1 188 ? 5.615 -12.598 4.760 1.00 90.19 188 LEU A N 1
ATOM 1542 C CA . LEU A 1 188 ? 4.364 -11.845 4.608 1.00 90.19 188 LEU A CA 1
ATOM 1543 C C . LEU A 1 188 ? 3.226 -12.434 5.444 1.00 90.19 188 LEU A C 1
ATOM 1545 O O . LEU A 1 188 ? 2.526 -11.696 6.135 1.00 90.19 188 LEU A O 1
ATOM 1549 N N . GLY A 1 189 ? 3.080 -13.762 5.440 1.00 89.25 189 GLY A N 1
ATOM 1550 C CA . GLY A 1 189 ? 2.053 -14.450 6.223 1.00 89.25 189 GLY A CA 1
ATOM 1551 C C . GLY A 1 189 ? 2.157 -14.156 7.722 1.00 89.25 189 GLY A C 1
ATOM 1552 O O . GLY A 1 189 ? 1.141 -13.898 8.369 1.00 89.25 189 GLY A O 1
ATOM 1553 N N . ASN A 1 190 ? 3.378 -14.107 8.265 1.00 91.00 190 ASN A N 1
ATOM 1554 C CA . ASN A 1 190 ? 3.621 -13.781 9.672 1.00 91.00 190 ASN A CA 1
ATOM 1555 C C . ASN A 1 190 ? 3.304 -12.310 9.966 1.00 91.00 190 ASN A C 1
ATOM 1557 O O . ASN A 1 190 ? 2.601 -12.025 10.932 1.00 91.00 190 ASN A O 1
ATOM 1561 N N . ILE A 1 191 ? 3.752 -11.394 9.102 1.00 92.69 191 ILE A N 1
ATOM 1562 C CA . ILE A 1 191 ? 3.502 -9.948 9.223 1.00 92.69 191 ILE A CA 1
ATOM 1563 C C . ILE A 1 191 ? 1.996 -9.647 9.225 1.00 92.69 191 ILE A C 1
ATOM 1565 O O . ILE A 1 191 ? 1.497 -8.900 10.076 1.00 92.69 191 ILE A O 1
ATOM 1569 N N . VAL A 1 192 ? 1.260 -10.250 8.287 1.00 92.94 192 VAL A N 1
ATOM 1570 C CA . VAL A 1 192 ? -0.198 -10.118 8.189 1.00 92.94 192 VAL A CA 1
ATOM 1571 C C . VAL A 1 192 ? -0.858 -10.713 9.429 1.00 92.94 192 VAL A C 1
ATOM 1573 O O . VAL A 1 192 ? -1.644 -10.030 10.080 1.00 92.94 192 VAL A O 1
ATOM 1576 N N . THR A 1 193 ? -0.500 -11.941 9.811 1.00 92.31 193 THR A N 1
ATOM 1577 C CA . THR A 1 193 ? -1.086 -12.627 10.975 1.00 92.31 193 THR A CA 1
ATOM 1578 C C . THR A 1 193 ? -0.870 -11.844 12.269 1.00 92.31 193 THR A C 1
ATOM 1580 O O . THR A 1 193 ? -1.804 -11.670 13.050 1.00 92.31 193 THR A O 1
ATOM 1583 N N . GLU A 1 194 ? 0.336 -11.323 12.500 1.00 92.94 194 GLU A N 1
ATOM 1584 C CA . GLU A 1 194 ? 0.642 -10.517 13.681 1.00 92.94 194 GLU A CA 1
ATOM 1585 C C . GLU A 1 194 ? -0.185 -9.226 13.711 1.00 92.94 194 GLU A C 1
ATOM 1587 O O . GLU A 1 194 ? -0.782 -8.892 14.738 1.00 92.94 194 GLU A O 1
ATOM 1592 N N . SER A 1 195 ? -0.266 -8.524 12.580 1.00 95.12 195 SER A N 1
ATOM 1593 C CA . SER A 1 195 ? -1.051 -7.292 12.463 1.00 95.12 195 SER A CA 1
ATOM 1594 C C . SER A 1 195 ? -2.533 -7.556 12.725 1.00 95.12 195 SER A C 1
ATOM 1596 O O . SER A 1 195 ? -3.153 -6.859 13.528 1.00 95.12 195 SER A O 1
ATOM 1598 N N . LEU A 1 196 ? -3.090 -8.608 12.117 1.00 94.00 196 LEU A N 1
ATOM 1599 C CA . LEU A 1 196 ? -4.471 -9.032 12.336 1.00 94.00 196 LEU A CA 1
ATOM 1600 C C . LEU A 1 196 ? -4.718 -9.366 13.809 1.00 94.00 196 LEU A C 1
ATOM 1602 O O . LEU A 1 196 ? -5.669 -8.851 14.392 1.00 94.00 196 LEU A O 1
ATOM 1606 N N . ASN A 1 197 ? -3.847 -10.153 14.445 1.00 91.56 197 ASN A N 1
ATOM 1607 C CA . ASN A 1 197 ? -3.985 -10.500 15.861 1.00 91.56 197 ASN A CA 1
ATOM 1608 C C . ASN A 1 197 ? -4.045 -9.256 16.751 1.00 91.56 197 ASN A C 1
ATOM 1610 O O . ASN A 1 197 ? -4.924 -9.162 17.606 1.00 91.56 197 ASN A O 1
ATOM 1614 N N . ARG A 1 198 ? -3.163 -8.277 16.526 1.00 92.12 198 ARG A N 1
ATOM 1615 C CA . ARG A 1 198 ? -3.162 -7.026 17.296 1.00 92.12 198 ARG A CA 1
ATOM 1616 C C . ARG A 1 198 ? -4.441 -6.207 17.060 1.00 92.12 198 ARG A C 1
ATOM 1618 O O . ARG A 1 198 ? -5.022 -5.706 18.023 1.00 92.12 198 ARG A O 1
ATOM 1625 N N . ILE A 1 199 ? -4.927 -6.129 15.815 1.00 92.38 199 ILE A N 1
ATOM 1626 C CA . ILE A 1 199 ? -6.199 -5.460 15.482 1.00 92.38 199 ILE A CA 1
ATOM 1627 C C . ILE A 1 199 ? -7.376 -6.137 16.200 1.00 92.38 199 ILE A C 1
ATOM 1629 O O . ILE A 1 199 ? -8.182 -5.466 16.847 1.00 92.38 199 ILE A O 1
ATOM 1633 N N . PHE A 1 200 ? -7.491 -7.462 16.104 1.00 88.31 200 PHE A N 1
ATOM 1634 C CA . PHE A 1 200 ? -8.631 -8.191 16.661 1.00 88.31 200 PHE A CA 1
ATOM 1635 C C . PHE A 1 200 ? -8.603 -8.266 18.191 1.00 88.31 200 PHE A C 1
ATOM 1637 O O . PHE A 1 200 ? -9.662 -8.190 18.812 1.00 88.31 200 PHE A O 1
ATOM 1644 N N . GLN A 1 201 ? -7.421 -8.331 18.815 1.00 85.50 201 GLN A N 1
ATOM 1645 C CA . GLN A 1 201 ? -7.287 -8.216 20.273 1.00 85.50 201 GLN A CA 1
ATOM 1646 C C . GLN A 1 201 ? -7.814 -6.872 20.780 1.00 85.50 201 GLN A C 1
ATOM 1648 O O . GLN A 1 201 ? -8.564 -6.830 21.754 1.00 85.50 201 GLN A O 1
ATOM 1653 N N . TYR A 1 202 ? -7.480 -5.779 20.092 1.00 78.62 202 TYR A N 1
ATOM 1654 C CA . TYR A 1 202 ? -7.991 -4.455 20.436 1.00 78.62 202 TYR A CA 1
ATOM 1655 C C . TYR A 1 202 ? -9.522 -4.376 20.302 1.00 78.62 202 TYR A C 1
ATOM 1657 O O . TYR A 1 202 ? -10.198 -3.807 21.158 1.00 78.62 202 TYR A O 1
ATOM 1665 N N . ASN A 1 203 ? -10.094 -5.003 19.269 1.00 70.44 203 ASN A N 1
ATOM 1666 C CA . ASN A 1 203 ? -11.548 -5.049 19.086 1.00 70.44 203 ASN A CA 1
ATOM 1667 C C . ASN A 1 203 ? -12.258 -5.822 20.216 1.00 70.44 203 ASN A C 1
ATOM 1669 O O . ASN A 1 203 ? -13.306 -5.382 20.685 1.00 70.44 203 ASN A O 1
ATOM 1673 N N . ALA A 1 204 ? -11.679 -6.926 20.698 1.00 71.81 204 ALA A N 1
ATOM 1674 C CA . ALA A 1 204 ? -12.227 -7.687 21.825 1.00 71.81 204 ALA A CA 1
ATOM 1675 C C . ALA A 1 204 ? -12.211 -6.892 23.147 1.00 71.81 204 ALA A C 1
ATOM 1677 O O . ALA A 1 204 ? -13.133 -7.004 23.958 1.00 71.81 204 ALA A O 1
ATOM 1678 N N . GLN A 1 205 ? -11.201 -6.041 23.354 1.00 65.56 205 GLN A N 1
ATOM 1679 C CA . GLN A 1 205 ? -11.108 -5.192 24.547 1.00 65.56 205 GLN A CA 1
ATOM 1680 C C . GLN A 1 205 ? -12.198 -4.114 24.577 1.00 65.56 205 GLN A C 1
ATOM 1682 O O . GLN A 1 205 ? -12.782 -3.881 25.633 1.00 65.56 205 GLN A O 1
ATOM 1687 N N . ILE A 1 206 ? -12.523 -3.509 23.428 1.00 59.75 206 ILE A N 1
ATOM 1688 C CA . ILE A 1 206 ? -13.590 -2.499 23.320 1.00 59.75 206 ILE A CA 1
ATOM 1689 C C . ILE A 1 206 ? -14.965 -3.095 23.634 1.00 59.75 206 ILE A C 1
ATOM 1691 O O . ILE A 1 206 ? -15.765 -2.454 24.302 1.00 59.75 206 ILE A O 1
ATOM 1695 N N . ILE A 1 207 ? -15.239 -4.324 23.189 1.00 55.75 207 ILE A N 1
ATOM 1696 C CA . ILE A 1 207 ? -16.534 -4.981 23.437 1.00 55.75 207 ILE A CA 1
ATOM 1697 C C . ILE A 1 207 ? -16.722 -5.303 24.925 1.00 55.75 207 ILE A C 1
ATOM 1699 O O . ILE A 1 207 ? -17.836 -5.247 25.422 1.00 55.75 207 ILE A O 1
ATOM 1703 N N . THR A 1 208 ? -15.639 -5.609 25.642 1.00 51.81 208 THR A N 1
ATOM 1704 C CA . THR A 1 208 ? -15.689 -5.959 27.075 1.00 51.81 208 THR A CA 1
ATOM 1705 C C . THR A 1 208 ? -15.721 -4.731 28.001 1.00 51.81 208 THR A C 1
ATOM 1707 O O . THR A 1 208 ? -15.913 -4.877 29.203 1.00 51.81 208 THR A O 1
ATOM 1710 N N . SER A 1 209 ? -15.491 -3.523 27.476 1.00 49.31 209 SER A N 1
ATOM 1711 C CA . SER A 1 209 ? -15.449 -2.271 28.257 1.00 49.31 209 SER A CA 1
ATOM 1712 C C . SER A 1 209 ? -16.679 -1.371 28.059 1.00 49.31 209 SER A C 1
ATOM 1714 O O . SER A 1 209 ? -16.681 -0.227 28.520 1.00 49.31 209 SER A O 1
ATOM 1716 N N . VAL A 1 210 ? -17.724 -1.905 27.419 1.00 43.41 210 VAL A N 1
ATOM 1717 C CA . VAL A 1 210 ? -19.083 -1.346 27.326 1.00 43.41 210 VAL A CA 1
ATOM 1718 C C . VAL A 1 210 ? -20.024 -2.241 28.120 1.00 43.41 210 VAL A C 1
ATOM 1720 O O . VAL A 1 210 ? -20.890 -1.681 28.824 1.00 43.41 210 VAL A O 1
#

Foldseek 3Di:
DDDPDPPPDQCLCVVLVVVCVVCVVQCPDPPRDDDPVNVVSDDDFDDDKDWDWDDQPPDIDIDIDFGPDPVRLVCPVVCLLPAQEDEQEAELSCLLDPVCLPPPDPRPSLVSLLVQLPDPSCVNHAYEYEHEPLVVLVVSQVPGQNCSVPVPDGGSVSSVVSVVVSSVVSHDPRYHYYYYHPSDCPCVSVSVVVSVVVSVVVVVVVVVVD